Protein 3A8R (pdb70)

Foldseek 3Di:
DVVVVVLVVLLLVLLLQQQDADDPVQLLVQCVVQDDPQKHALLCLSVSSVGHFDSVSSSLLVVLLCLVVVNDDRIGGPVVSVVSSVLSNPPPPVSSVVSSQSSLVSPPPSDHDPVSSVVSSCCSVPGPCPVVVVVVVCVVVVVLCCVLVVVPPPDHDVVSVVVVVD/DVVVVVLLVLLLVLLLVQLNADDPVQLLVLCVVQDDPQKHFLQCQSVSSVGNDDSVLSSLLVCLLCVVVVHDDRIHGSVRSVVSNVLSNPPDDVSSSVSSQSSLVSVPPSDHDPVSSVVSSCRSVVVVVVVVVVVVVVVVVCVLCCVLPVVPPVDHDPVSVCVVPVD

CATH classification: 1.10.238.10

Structure (mmCIF, N/CA/C/O backbone):
data_3A8R
#
_entry.id   3A8R
#
_cell.length_a   60.418
_cell.length_b   72.162
_cell.length_c   118.902
_cell.angle_alpha   90.00
_cell.angle_beta   90.00
_cell.angle_gamma   90.00
#
_symmetry.space_group_name_H-M   'P 21 21 21'
#
loop_
_entity.id
_entity.type
_entity.pdbx_description
1 polymer 'Putative uncharacterized protein'
2 non-polymer 'CALCIUM ION'
3 water water
#
loop_
_atom_site.group_PDB
_atom_site.id
_atom_site.type_symbol
_atom_site.label_atom_id
_atom_site.label_alt_id
_atom_site.label_comp_id
_atom_site.label_asym_id
_atom_site.label_entity_id
_atom_site.label_seq_id
_atom_site.pdbx_PDB_ins_code
_atom_site.Cartn_x
_atom_site.Cartn_y
_atom_site.Cartn_z
_atom_site.occupancy
_atom_site.B_iso_or_equiv
_atom_site.auth_seq_id
_atom_site.auth_comp_id
_atom_site.auth_asym_id
_atom_site.auth_atom_id
_atom_site.pdbx_PDB_model_num
ATOM 1 N N . THR A 1 4 ? -42.095 -3.668 11.916 1.00 71.66 138 THR A N 1
ATOM 2 C CA . THR A 1 4 ? -41.606 -5.046 11.548 1.00 77.55 138 THR A CA 1
ATOM 3 C C . THR A 1 4 ? -40.721 -4.993 10.305 1.00 76.05 138 THR A C 1
ATOM 4 O O . THR A 1 4 ? -39.515 -5.204 10.403 1.00 76.12 138 THR A O 1
ATOM 8 N N . LYS A 1 5 ? -41.320 -4.706 9.149 1.00 78.64 139 LYS A N 1
ATOM 9 C CA . LYS A 1 5 ? -40.579 -4.634 7.869 1.00 82.89 139 LYS A CA 1
ATOM 10 C C . LYS A 1 5 ? -39.194 -3.983 8.036 1.00 77.23 139 LYS A C 1
ATOM 11 O O . LYS A 1 5 ? -38.176 -4.682 8.100 1.00 73.66 139 LYS A O 1
ATOM 17 N N . SER A 1 6 ? -39.166 -2.653 8.100 1.00 76.53 140 SER A N 1
ATOM 18 C CA . SER A 1 6 ? -37.902 -1.940 8.159 1.00 77.08 140 SER A CA 1
ATOM 19 C C . SER A 1 6 ? -37.218 -2.274 9.482 1.00 74.04 140 SER A C 1
ATOM 20 O O . SER A 1 6 ? -35.996 -2.303 9.552 1.00 70.58 140 SER A O 1
ATOM 23 N N . SER A 1 7 ? -38.022 -2.572 10.505 1.00 74.80 141 SER A N 1
ATOM 24 C CA . SER A 1 7 ? -37.517 -2.932 11.842 1.00 71.18 141 SER A CA 1
ATOM 25 C C . SER A 1 7 ? -36.815 -4.299 11.892 1.00 69.25 141 SER A C 1
ATOM 26 O O . SER A 1 7 ? -35.761 -4.453 12.522 1.00 68.12 141 SER A O 1
ATOM 29 N N . ALA A 1 8 ? -37.400 -5.284 11.226 1.00 66.73 142 ALA A N 1
ATOM 30 C CA . ALA A 1 8 ? -36.837 -6.632 11.165 1.00 66.72 142 ALA A CA 1
ATOM 31 C C . ALA A 1 8 ? -35.701 -6.746 10.140 1.00 62.33 142 ALA A C 1
ATOM 32 O O . ALA A 1 8 ? -34.901 -7.668 10.224 1.00 59.56 142 ALA A O 1
ATOM 34 N N . ALA A 1 9 ? -35.659 -5.843 9.159 1.00 59.68 143 ALA A N 1
ATOM 35 C CA . ALA A 1 9 ? -34.581 -5.839 8.170 1.00 60.50 143 ALA A CA 1
ATOM 36 C C . ALA A 1 9 ? -33.314 -5.310 8.835 1.00 59.48 143 ALA A C 1
ATOM 37 O O . ALA A 1 9 ? -32.226 -5.850 8.653 1.00 55.41 143 ALA A O 1
ATOM 39 N N . VAL A 1 10 ? -33.490 -4.240 9.603 1.00 60.37 144 VAL A N 1
ATOM 40 C CA . VAL A 1 10 ? -32.427 -3.640 10.411 1.00 60.82 144 VAL A CA 1
ATOM 41 C C . VAL A 1 10 ? -31.757 -4.691 11.328 1.00 57.64 144 VAL A C 1
ATOM 42 O O . VAL A 1 10 ? -30.538 -4.830 11.338 1.00 58.96 144 VAL A O 1
ATOM 46 N N . ALA A 1 11 ? -32.578 -5.448 12.050 1.00 57.63 145 ALA A N 1
ATOM 47 C CA . ALA A 1 11 ? -32.119 -6.512 12.932 1.00 57.31 145 ALA A CA 1
ATOM 48 C C . ALA A 1 11 ? -31.573 -7.718 12.168 1.00 55.23 145 ALA A C 1
ATOM 49 O O . ALA A 1 11 ? -30.669 -8.403 12.636 1.00 55.26 145 ALA A O 1
ATOM 51 N N . LEU A 1 12 ? -32.127 -7.981 10.997 1.00 54.65 146 LEU A N 1
ATOM 52 C CA . LEU A 1 12 ? -31.659 -9.096 10.175 1.00 56.40 146 LEU A CA 1
ATOM 53 C C . LEU A 1 12 ? -30.248 -8.862 9.728 1.00 55.12 146 LEU A C 1
ATOM 54 O O . LEU A 1 12 ? -29.439 -9.778 9.688 1.00 54.61 146 LEU A O 1
ATOM 59 N N . LYS A 1 13 ? -29.988 -7.613 9.378 1.00 53.53 147 LYS A N 1
ATOM 60 C CA . LYS A 1 13 ? -28.777 -7.206 8.703 1.00 54.80 147 LYS A CA 1
ATOM 61 C C . LYS A 1 13 ? -27.597 -7.150 9.681 1.00 55.05 147 LYS A C 1
ATOM 62 O O . LYS A 1 13 ? -26.450 -7.396 9.308 1.00 54.70 147 LYS A O 1
ATOM 68 N N . GLY A 1 14 ? -27.890 -6.799 10.926 1.00 57.55 148 GLY A N 1
ATOM 69 C CA . GLY A 1 14 ? -26.920 -6.901 12.011 1.00 54.09 148 GLY A CA 1
ATOM 70 C C . GLY A 1 14 ? -26.572 -8.364 12.268 1.00 53.20 148 GLY A C 1
ATOM 71 O O . GLY A 1 14 ? -25.419 -8.680 12.545 1.00 51.75 148 GLY A O 1
ATOM 72 N N . LEU A 1 15 ? -27.554 -9.254 12.174 1.00 49.28 149 LEU A N 1
ATOM 73 C CA . LEU A 1 15 ? -27.295 -10.686 12.372 1.00 51.57 149 LEU A CA 1
ATOM 74 C C . LEU A 1 15 ? -26.484 -11.299 11.249 1.00 53.49 149 LEU A C 1
ATOM 75 O O . LEU A 1 15 ? -25.665 -12.182 11.504 1.00 54.81 149 LEU A O 1
ATOM 80 N N . GLN A 1 16 ? -26.708 -10.853 10.013 1.00 53.26 150 GLN A N 1
ATOM 81 C CA . GLN A 1 16 ? -25.907 -11.349 8.868 1.00 55.72 150 GLN A CA 1
ATOM 82 C C . GLN A 1 16 ? -24.472 -10.775 8.868 1.00 53.15 150 GLN A C 1
ATOM 83 O O . GLN A 1 16 ? -23.531 -11.405 8.412 1.00 53.18 150 GLN A O 1
ATOM 89 N N . PHE A 1 17 ? -24.333 -9.555 9.357 1.00 51.91 151 PHE A N 1
ATOM 90 C CA . PHE A 1 17 ? -23.055 -8.897 9.406 1.00 50.96 151 PHE A CA 1
ATOM 91 C C . PHE A 1 17 ? -22.121 -9.654 10.346 1.00 52.95 151 PHE A C 1
ATOM 92 O O . PHE A 1 17 ? -20.951 -9.915 10.023 1.00 51.61 151 PHE A O 1
ATOM 100 N N . VAL A 1 18 ? -22.647 -10.005 11.515 1.00 51.81 152 VAL A N 1
ATOM 101 C CA . VAL A 1 18 ? -21.886 -10.776 12.503 1.00 53.13 152 VAL A CA 1
ATOM 102 C C . VAL A 1 18 ? -21.605 -12.210 12.035 1.00 52.08 152 VAL A C 1
ATOM 103 O O . VAL A 1 18 ? -20.480 -12.697 12.149 1.00 53.40 152 VAL A O 1
ATOM 107 N N . THR A 1 19 ? -22.624 -12.866 11.501 1.00 50.53 153 THR A N 1
ATOM 108 C CA . THR A 1 19 ? -22.449 -14.156 10.871 1.00 50.27 153 THR A CA 1
ATOM 109 C C . THR A 1 19 ? -21.350 -14.154 9.811 1.00 52.33 153 THR A C 1
ATOM 110 O O . THR A 1 19 ? -20.570 -15.109 9.715 1.00 53.88 153 THR A O 1
ATOM 114 N N . ALA A 1 20 ? -21.291 -13.099 9.007 1.00 51.13 154 ALA A N 1
ATOM 115 C CA . ALA A 1 20 ? -20.374 -13.080 7.858 1.00 55.03 154 ALA A CA 1
ATOM 116 C C . ALA A 1 20 ? -18.937 -12.801 8.338 1.00 57.46 154 ALA A C 1
ATOM 117 O O . ALA A 1 20 ? -17.961 -13.415 7.904 1.00 56.65 154 ALA A O 1
ATOM 119 N N . LYS A 1 21 ? -18.823 -11.867 9.264 1.00 55.50 155 LYS A N 1
ATOM 120 C CA . LYS A 1 21 ? -17.538 -11.495 9.786 1.00 54.29 155 LYS A CA 1
ATOM 121 C C . LYS A 1 21 ? -16.858 -12.678 10.463 1.00 56.41 155 LYS A C 1
ATOM 122 O O . LYS A 1 21 ? -15.633 -12.782 10.466 1.00 58.32 155 LYS A O 1
ATOM 128 N N . VAL A 1 22 ? -17.640 -13.582 11.024 1.00 57.59 156 VAL A N 1
ATOM 129 C CA . VAL A 1 22 ? -17.059 -14.704 11.737 1.00 57.87 156 VAL A CA 1
ATOM 130 C C . VAL A 1 22 ? -16.509 -15.727 10.755 1.00 56.33 156 VAL A C 1
ATOM 131 O O . VAL A 1 22 ? -15.428 -16.284 10.988 1.00 57.64 156 VAL A O 1
ATOM 135 N N . GLY A 1 23 ? -17.243 -15.946 9.658 1.00 57.38 157 GLY A N 1
ATOM 136 C CA . GLY A 1 23 ? -16.899 -16.970 8.651 1.00 56.20 157 GLY A CA 1
ATOM 137 C C . GLY A 1 23 ? -17.198 -18.374 9.138 1.00 53.46 157 GLY A C 1
ATOM 138 O O . GLY A 1 23 ? -17.827 -18.523 10.158 1.00 55.68 157 GLY A O 1
ATOM 139 N N . ASN A 1 24 ? -16.730 -19.392 8.411 1.00 57.21 158 ASN A N 1
ATOM 140 C CA . ASN A 1 24 ? -16.918 -20.817 8.772 1.00 58.38 158 ASN A CA 1
ATOM 141 C C . ASN A 1 24 ? -15.737 -21.685 8.318 1.00 55.90 158 ASN A C 1
ATOM 142 O O . ASN A 1 24 ? -15.898 -22.708 7.673 1.00 56.95 158 ASN A O 1
ATOM 147 N N . ASP A 1 25 ? -14.527 -21.303 8.662 1.00 57.00 159 ASP A N 1
ATOM 148 C CA . ASP A 1 25 ? -13.410 -22.183 8.362 1.00 55.84 159 ASP A CA 1
ATOM 149 C C . ASP A 1 25 ? -13.651 -23.533 9.045 1.00 56.15 159 ASP A C 1
ATOM 150 O O . ASP A 1 25 ? -14.330 -23.602 10.086 1.00 54.60 159 ASP A O 1
ATOM 155 N N . GLY A 1 26 ? -13.137 -24.600 8.425 1.00 55.84 160 GLY A N 1
ATOM 156 C CA . GLY A 1 26 ? -13.212 -25.954 8.981 1.00 51.27 160 GLY A CA 1
ATOM 157 C C . GLY A 1 26 ? -12.226 -26.114 10.115 1.00 54.09 160 GLY A C 1
ATOM 158 O O . GLY A 1 26 ? -11.355 -25.266 10.309 1.00 56.04 160 GLY A O 1
ATOM 159 N N . TRP A 1 27 ? -12.351 -27.206 10.859 1.00 55.88 161 TRP A N 1
ATOM 160 C CA . TRP A 1 27 ? -11.526 -27.433 12.045 1.00 53.14 161 TRP A CA 1
ATOM 161 C C . TRP A 1 27 ? -10.101 -27.642 11.667 1.00 55.47 161 TRP A C 1
ATOM 162 O O . TRP A 1 27 ? -9.222 -27.187 12.380 1.00 58.11 161 TRP A O 1
ATOM 173 N N . ALA A 1 28 ? -9.854 -28.309 10.543 1.00 57.81 162 ALA A N 1
ATOM 174 C CA . ALA A 1 28 ? -8.469 -28.538 10.091 1.00 58.74 162 ALA A CA 1
ATOM 175 C C . ALA A 1 28 ? -7.709 -27.213 10.095 1.00 56.67 162 ALA A C 1
ATOM 176 O O . ALA A 1 28 ? -6.678 -27.072 10.746 1.00 56.07 162 ALA A O 1
ATOM 178 N N . ALA A 1 29 ? -8.261 -26.227 9.400 1.00 58.39 163 ALA A N 1
ATOM 179 C CA . ALA A 1 29 ? -7.621 -24.916 9.292 1.00 56.56 163 ALA A CA 1
ATOM 180 C C . ALA A 1 29 ? -7.411 -24.239 10.661 1.00 56.55 163 ALA A C 1
ATOM 181 O O . ALA A 1 29 ? -6.293 -23.842 10.996 1.00 55.85 163 ALA A O 1
ATOM 183 N N . VAL A 1 30 ? -8.465 -24.114 11.462 1.00 54.22 164 VAL A N 1
ATOM 184 C CA . VAL A 1 30 ? -8.332 -23.365 12.720 1.00 55.26 164 VAL A CA 1
ATOM 185 C C . VAL A 1 30 ? -7.379 -24.050 13.711 1.00 56.20 164 VAL A C 1
ATOM 186 O O . VAL A 1 30 ? -6.656 -23.355 14.437 1.00 51.78 164 VAL A O 1
ATOM 190 N N . GLU A 1 31 ? -7.374 -25.391 13.741 1.00 55.86 165 GLU A N 1
ATOM 191 C CA . GLU A 1 31 ? -6.445 -26.123 14.617 1.00 54.74 165 GLU A CA 1
ATOM 192 C C . GLU A 1 31 ? -5.009 -25.888 14.132 1.00 54.12 165 GLU A C 1
ATOM 193 O O . GLU A 1 31 ? -4.131 -25.570 14.919 1.00 54.26 165 GLU A O 1
ATOM 199 N N . LYS A 1 32 ? -4.794 -25.969 12.825 1.00 55.92 166 LYS A N 1
ATOM 200 C CA . LYS A 1 32 ? -3.485 -25.664 12.247 1.00 54.78 166 LYS A CA 1
ATOM 201 C C . LYS A 1 32 ? -3.019 -24.231 12.631 1.00 54.76 166 LYS A C 1
ATOM 202 O O . LYS A 1 32 ? -1.877 -24.024 13.086 1.00 53.90 166 LYS A O 1
ATOM 208 N N . ARG A 1 33 ? -3.910 -23.257 12.485 1.00 52.66 167 ARG A N 1
ATOM 209 C CA . ARG A 1 33 ? -3.575 -21.879 12.814 1.00 50.38 167 ARG A CA 1
ATOM 210 C C . ARG A 1 33 ? -3.300 -21.687 14.299 1.00 51.23 167 ARG A C 1
ATOM 211 O O . ARG A 1 33 ? -2.402 -20.923 14.684 1.00 51.54 167 ARG A O 1
ATOM 219 N N . PHE A 1 34 ? -4.056 -22.399 15.122 1.00 49.61 168 PHE A N 1
ATOM 220 C CA . PHE A 1 34 ? -3.830 -22.421 16.552 1.00 51.21 168 PHE A CA 1
ATOM 221 C C . PHE A 1 34 ? -2.380 -22.800 16.829 1.00 51.55 168 PHE A C 1
ATOM 222 O O . PHE A 1 34 ? -1.622 -22.033 17.418 1.00 50.58 168 PHE A O 1
ATOM 230 N N . ASN A 1 35 ? -2.002 -23.978 16.366 1.00 52.40 169 ASN A N 1
ATOM 231 C CA . ASN A 1 35 ? -0.653 -24.506 16.569 1.00 50.98 169 ASN A CA 1
ATOM 232 C C . ASN A 1 35 ? 0.444 -23.481 16.295 1.00 50.66 169 ASN A C 1
ATOM 233 O O . ASN A 1 35 ? 1.459 -23.445 16.992 1.00 48.06 169 ASN A O 1
ATOM 238 N N . GLN A 1 36 ? 0.206 -22.623 15.309 1.00 52.11 170 GLN A N 1
ATOM 239 C CA . GLN A 1 36 ? 1.148 -21.558 14.946 1.00 50.64 170 GLN A CA 1
ATOM 240 C C . GLN A 1 36 ? 1.037 -20.290 15.798 1.00 51.41 170 GLN A C 1
ATOM 241 O O . GLN A 1 36 ? 2.020 -19.560 15.987 1.00 50.38 170 GLN A O 1
ATOM 247 N N . LEU A 1 37 ? -0.165 -20.009 16.290 1.00 48.93 171 LEU A N 1
ATOM 248 C CA . LEU A 1 37 ? -0.417 -18.745 16.980 1.00 49.46 171 LEU A CA 1
ATOM 249 C C . LEU A 1 37 ? -0.219 -18.899 18.486 1.00 47.87 171 LEU A C 1
ATOM 250 O O . LEU A 1 37 ? 0.064 -17.935 19.196 1.00 46.55 171 LEU A O 1
ATOM 255 N N . GLN A 1 38 ? -0.382 -20.132 18.937 1.00 45.88 172 GLN A N 1
ATOM 256 C CA . GLN A 1 38 ? -0.264 -20.528 20.337 1.00 48.89 172 GLN A CA 1
ATOM 257 C C . GLN A 1 38 ? 1.098 -20.162 20.924 1.00 49.13 172 GLN A C 1
ATOM 258 O O . GLN A 1 38 ? 2.095 -20.272 20.247 1.00 48.17 172 GLN A O 1
ATOM 264 N N . VAL A 1 39 ? 1.123 -19.737 22.189 1.00 49.59 173 VAL A N 1
ATOM 265 C CA . VAL A 1 39 ? 2.361 -19.662 22.978 1.00 48.40 173 VAL A CA 1
ATOM 266 C C . VAL A 1 39 ? 2.187 -20.233 24.426 1.00 50.51 173 VAL A C 1
ATOM 267 O O . VAL A 1 39 ? 1.216 -19.922 25.132 1.00 51.33 173 VAL A O 1
ATOM 271 N N . ASP A 1 40 ? 3.121 -21.108 24.820 1.00 51.60 174 ASP A N 1
ATOM 272 C CA . ASP A 1 40 ? 3.047 -21.904 26.064 1.00 50.17 174 ASP A CA 1
ATOM 273 C C . ASP A 1 40 ? 1.733 -22.654 26.226 1.00 50.10 174 ASP A C 1
ATOM 274 O O . ASP A 1 40 ? 1.194 -22.754 27.337 1.00 49.25 174 ASP A O 1
ATOM 279 N N . GLY A 1 41 ? 1.220 -23.177 25.126 1.00 47.14 175 GLY A N 1
ATOM 280 C CA . GLY A 1 41 ? -0.001 -23.957 25.154 1.00 48.52 175 GLY A CA 1
ATOM 281 C C . GLY A 1 41 ? -1.299 -23.176 24.977 1.00 48.06 175 GLY A C 1
ATOM 282 O O . GLY A 1 41 ? -2.312 -23.774 24.695 1.00 50.61 175 GLY A O 1
ATOM 283 N N . VAL A 1 42 ? -1.269 -21.853 25.111 1.00 46.12 176 VAL A N 1
ATOM 284 C CA . VAL A 1 42 ? -2.482 -21.056 25.100 1.00 44.93 176 VAL A CA 1
ATOM 285 C C . VAL A 1 42 ? -2.525 -20.054 23.958 1.00 45.40 176 VAL A C 1
ATOM 286 O O . VAL A 1 42 ? -1.478 -19.624 23.417 1.00 45.29 176 VAL A O 1
ATOM 290 N N . LEU A 1 43 ? -3.756 -19.688 23.613 1.00 42.65 177 LEU A N 1
ATOM 291 C CA . LEU A 1 43 ? -4.020 -18.730 22.579 1.00 41.76 177 LEU A CA 1
ATOM 292 C C . LEU A 1 43 ? -4.546 -17.435 23.160 1.00 39.61 177 LEU A C 1
ATOM 293 O O . LEU A 1 43 ? -5.566 -17.416 23.808 1.00 43.80 177 LEU A O 1
ATOM 298 N N . LEU A 1 44 ? -3.842 -16.355 22.864 1.00 41.14 178 LEU A N 1
ATOM 299 C CA . LEU A 1 44 ? -4.191 -14.985 23.224 1.00 41.28 178 LEU A CA 1
ATOM 300 C C . LEU A 1 44 ? -5.528 -14.490 22.631 1.00 42.78 178 LEU A C 1
ATOM 301 O O . LEU A 1 44 ? -5.873 -14.711 21.461 1.00 41.70 178 LEU A O 1
ATOM 306 N N . ARG A 1 45 ? -6.261 -13.788 23.461 1.00 40.53 179 ARG A N 1
ATOM 307 C CA . ARG A 1 45 ? -7.398 -13.037 23.010 1.00 43.21 179 ARG A CA 1
ATOM 308 C C . ARG A 1 45 ? -7.092 -12.247 21.703 1.00 43.20 179 ARG A C 1
ATOM 309 O O . ARG A 1 45 ? -7.833 -12.324 20.750 1.00 43.51 179 ARG A O 1
ATOM 317 N N . SER A 1 46 ? -5.956 -11.569 21.632 1.00 42.60 180 SER A N 1
ATOM 318 C CA . SER A 1 46 ? -5.622 -10.743 20.463 1.00 41.78 180 SER A CA 1
ATOM 319 C C . SER A 1 46 ? -5.459 -11.543 19.180 1.00 43.54 180 SER A C 1
ATOM 320 O O . SER A 1 46 ? -5.443 -10.959 18.074 1.00 43.46 180 SER A O 1
ATOM 323 N N . ARG A 1 47 ? -5.354 -12.868 19.340 1.00 43.58 181 ARG A N 1
ATOM 324 C CA . ARG A 1 47 ? -5.086 -13.836 18.248 1.00 42.96 181 ARG A CA 1
ATOM 325 C C . ARG A 1 47 ? -6.245 -14.747 17.908 1.00 42.87 181 ARG A C 1
ATOM 326 O O . ARG A 1 47 ? -6.143 -15.587 17.024 1.00 44.16 181 ARG A O 1
ATOM 334 N N . PHE A 1 48 ? -7.344 -14.594 18.634 1.00 44.01 182 PHE A N 1
ATOM 335 C CA . PHE A 1 48 ? -8.563 -15.365 18.384 1.00 44.14 182 PHE A CA 1
ATOM 336 C C . PHE A 1 48 ? -9.140 -15.129 16.996 1.00 44.50 182 PHE A C 1
ATOM 337 O O . PHE A 1 48 ? -9.579 -16.062 16.339 1.00 46.78 182 PHE A O 1
ATOM 345 N N . GLY A 1 49 ? -9.153 -13.879 16.561 1.00 44.44 183 GLY A N 1
ATOM 346 C CA . GLY A 1 49 ? -9.671 -13.539 15.251 1.00 47.11 183 GLY A CA 1
ATOM 347 C C . GLY A 1 49 ? -8.925 -14.290 14.159 1.00 47.51 183 GLY A C 1
ATOM 348 O O . GLY A 1 49 ? -9.514 -15.029 13.364 1.00 48.83 183 GLY A O 1
ATOM 349 N N . LYS A 1 50 ? -7.618 -14.126 14.147 1.00 46.40 184 LYS A N 1
ATOM 350 C CA . LYS A 1 50 ? -6.782 -14.786 13.165 1.00 47.46 184 LYS A CA 1
ATOM 351 C C . LYS A 1 50 ? -6.949 -16.291 13.234 1.00 48.05 184 LYS A C 1
ATOM 352 O O . LYS A 1 50 ? -7.025 -16.968 12.217 1.00 50.40 184 LYS A O 1
ATOM 358 N N . CYS A 1 51 ? -7.047 -16.823 14.435 1.00 46.49 185 CYS A N 1
ATOM 359 C CA . CYS A 1 51 ? -7.178 -18.269 14.575 1.00 48.55 185 CYS A CA 1
ATOM 360 C C . CYS A 1 51 ? -8.501 -18.790 13.975 1.00 49.83 185 CYS A C 1
ATOM 361 O O . CYS A 1 51 ? -8.529 -19.832 13.315 1.00 50.29 185 CYS A O 1
ATOM 364 N N . ILE A 1 52 ? -9.589 -18.062 14.199 1.00 47.21 186 ILE A N 1
ATOM 365 C CA . ILE A 1 52 ? -10.900 -18.478 13.691 1.00 50.94 186 ILE A CA 1
ATOM 366 C C . ILE A 1 52 ? -11.088 -18.147 12.219 1.00 50.14 186 ILE A C 1
ATOM 367 O O . ILE A 1 52 ? -11.842 -18.798 11.533 1.00 51.04 186 ILE A O 1
ATOM 372 N N . GLY A 1 53 ? -10.387 -17.136 11.735 1.00 52.28 187 GLY A N 1
ATOM 373 C CA . GLY A 1 53 ? -10.453 -16.784 10.321 1.00 51.90 187 GLY A CA 1
ATOM 374 C C . GLY A 1 53 ? -11.513 -15.743 10.046 1.00 54.23 187 GLY A C 1
ATOM 375 O O . GLY A 1 53 ? -12.058 -15.663 8.951 1.00 53.74 187 GLY A O 1
ATOM 376 N N . MET A 1 54 ? -11.777 -14.915 11.046 1.00 53.15 188 MET A N 1
ATOM 377 C CA . MET A 1 54 ? -12.765 -13.882 10.931 1.00 53.87 188 MET A CA 1
ATOM 378 C C . MET A 1 54 ? -12.273 -12.837 9.956 1.00 57.12 188 MET A C 1
ATOM 379 O O . MET A 1 54 ? -11.114 -12.826 9.596 1.00 57.57 188 MET A O 1
ATOM 384 N N . ASP A 1 55 ? -13.180 -11.990 9.501 1.00 59.04 189 ASP A N 1
ATOM 385 C CA . ASP A 1 55 ? -12.837 -10.757 8.808 1.00 59.20 189 ASP A CA 1
ATOM 386 C C . ASP A 1 55 ? -13.160 -9.637 9.773 1.00 59.65 189 ASP A C 1
ATOM 387 O O . ASP A 1 55 ? -13.193 -9.851 10.996 1.00 62.73 189 ASP A O 1
ATOM 392 N N . GLY A 1 56 ? -13.433 -8.443 9.277 1.00 58.68 190 GLY A N 1
ATOM 393 C CA . GLY A 1 56 ? -13.883 -7.400 10.202 1.00 59.81 190 GLY A CA 1
ATOM 394 C C . GLY A 1 56 ? -12.702 -7.004 11.064 1.00 55.87 190 GLY A C 1
ATOM 395 O O . GLY A 1 56 ? -11.592 -7.441 10.833 1.00 55.33 190 GLY A O 1
ATOM 396 N N . SER A 1 57 ? -12.928 -6.175 12.061 1.00 54.91 191 SER A N 1
ATOM 397 C CA . SER A 1 57 ? -11.813 -5.508 12.669 1.00 57.77 191 SER A CA 1
ATOM 398 C C . SER A 1 57 ? -11.206 -6.332 13.790 1.00 55.34 191 SER A C 1
ATOM 399 O O . SER A 1 57 ? -11.796 -7.275 14.296 1.00 56.99 191 SER A O 1
ATOM 402 N N . ASP A 1 58 ? -10.011 -5.970 14.186 1.00 54.88 192 ASP A N 1
ATOM 403 C CA . ASP A 1 58 ? -9.421 -6.605 15.327 1.00 55.61 192 ASP A CA 1
ATOM 404 C C . ASP A 1 58 ? -10.343 -6.424 16.521 1.00 54.98 192 ASP A C 1
ATOM 405 O O . ASP A 1 58 ? -10.448 -7.308 17.370 1.00 53.39 192 ASP A O 1
ATOM 410 N N . GLU A 1 59 ? -10.998 -5.268 16.590 1.00 54.99 193 GLU A N 1
ATOM 411 C CA . GLU A 1 59 ? -11.958 -5.008 17.650 1.00 56.26 193 GLU A CA 1
ATOM 412 C C . GLU A 1 59 ? -13.164 -5.939 17.585 1.00 53.99 193 GLU A C 1
ATOM 413 O O . GLU A 1 59 ? -13.658 -6.378 18.610 1.00 54.04 193 GLU A O 1
ATOM 419 N N . PHE A 1 60 ? -13.654 -6.219 16.392 1.00 52.22 194 PHE A N 1
ATOM 420 C CA . PHE A 1 60 ? -14.748 -7.164 16.255 1.00 52.54 194 PHE A CA 1
ATOM 421 C C . PHE A 1 60 ? -14.333 -8.524 16.814 1.00 49.95 194 PHE A C 1
ATOM 422 O O . PHE A 1 60 ? -15.115 -9.176 17.469 1.00 49.48 194 PHE A O 1
ATOM 430 N N . ALA A 1 61 ? -13.102 -8.928 16.538 1.00 49.75 195 ALA A N 1
ATOM 431 C CA . ALA A 1 61 ? -12.595 -10.247 16.926 1.00 51.27 195 ALA A CA 1
ATOM 432 C C . ALA A 1 61 ? -12.539 -10.415 18.447 1.00 49.64 195 ALA A C 1
ATOM 433 O O . ALA A 1 61 ? -12.983 -11.434 19.005 1.00 46.57 195 ALA A O 1
ATOM 435 N N . VAL A 1 62 ? -11.996 -9.410 19.114 1.00 47.40 196 VAL A N 1
ATOM 436 C CA . VAL A 1 62 ? -11.897 -9.462 20.555 1.00 49.19 196 VAL A CA 1
ATOM 437 C C . VAL A 1 62 ? -13.295 -9.352 21.246 1.00 48.67 196 VAL A C 1
ATOM 438 O O . VAL A 1 62 ? -13.548 -9.985 22.297 1.00 46.69 196 VAL A O 1
ATOM 442 N N . GLN A 1 63 ? -14.197 -8.547 20.691 1.00 47.66 197 GLN A N 1
ATOM 443 C CA . GLN A 1 63 ? -15.570 -8.472 21.258 1.00 47.39 197 GLN A CA 1
ATOM 444 C C . GLN A 1 63 ? -16.204 -9.856 21.147 1.00 46.80 197 GLN A C 1
ATOM 445 O O . GLN A 1 63 ? -16.763 -10.364 22.120 1.00 47.82 197 GLN A O 1
ATOM 451 N N . MET A 1 64 ? -16.085 -10.479 19.981 1.00 44.44 198 MET A N 1
ATOM 452 C CA . MET A 1 64 ? -16.607 -11.821 19.797 1.00 46.51 198 MET A CA 1
ATOM 453 C C . MET A 1 64 ? -16.006 -12.761 20.828 1.00 45.96 198 MET A C 1
ATOM 454 O O . MET A 1 64 ? -16.731 -13.428 21.558 1.00 45.50 198 MET A O 1
ATOM 459 N N . PHE A 1 65 ? -14.684 -12.791 20.907 1.00 45.48 199 PHE A N 1
ATOM 460 C CA . PHE A 1 65 ? -13.990 -13.544 21.945 1.00 44.52 199 PHE A CA 1
ATOM 461 C C . PHE A 1 65 ? -14.622 -13.356 23.312 1.00 44.64 199 PHE A C 1
ATOM 462 O O . PHE A 1 65 ? -14.928 -14.318 24.009 1.00 44.79 199 PHE A O 1
ATOM 470 N N . ASP A 1 66 ? -14.758 -12.105 23.716 1.00 44.73 200 ASP A N 1
ATOM 471 C CA . ASP A 1 66 ? -15.161 -11.779 25.073 1.00 44.35 200 ASP A CA 1
ATOM 472 C C . ASP A 1 66 ? -16.550 -12.319 25.313 1.00 46.50 200 ASP A C 1
ATOM 473 O O . ASP A 1 66 ? -16.880 -12.712 26.427 1.00 45.78 200 ASP A O 1
ATOM 478 N N . SER A 1 67 ? -17.383 -12.289 24.276 1.00 46.42 201 SER A N 1
ATOM 479 C CA . SER A 1 67 ? -18.790 -12.661 24.435 1.00 47.48 201 SER A CA 1
ATOM 480 C C . SER A 1 67 ? -18.917 -14.157 24.660 1.00 46.60 201 SER A C 1
ATOM 481 O O . SER A 1 67 ? -19.743 -14.592 25.466 1.00 44.60 201 SER A O 1
ATOM 484 N N . LEU A 1 68 ? -18.094 -14.927 23.950 1.00 45.85 202 LEU A N 1
ATOM 485 C CA . LEU A 1 68 ? -18.022 -16.372 24.175 1.00 44.45 202 LEU A CA 1
ATOM 486 C C . LEU A 1 68 ? -17.421 -16.666 25.550 1.00 44.41 202 LEU A C 1
ATOM 487 O O . LEU A 1 68 ? -17.891 -17.542 26.232 1.00 45.53 202 LEU A O 1
ATOM 492 N N . ALA A 1 69 ? -16.413 -15.907 25.989 1.00 45.34 203 ALA A N 1
ATOM 493 C CA . ALA A 1 69 ? -15.865 -16.097 27.347 1.00 45.06 203 ALA A CA 1
ATOM 494 C C . ALA A 1 69 ? -16.903 -15.804 28.457 1.00 44.36 203 ALA A C 1
ATOM 495 O O . ALA A 1 69 ? -17.036 -16.562 29.401 1.00 44.98 203 ALA A O 1
ATOM 497 N N . ARG A 1 70 ? -17.588 -14.683 28.344 1.00 44.29 204 ARG A N 1
ATOM 498 C CA . ARG A 1 70 ? -18.620 -14.246 29.292 1.00 45.28 204 ARG A CA 1
ATOM 499 C C . ARG A 1 70 ? -19.630 -15.383 29.519 1.00 46.90 204 ARG A C 1
ATOM 500 O O . ARG A 1 70 ? -19.981 -15.713 30.641 1.00 48.21 204 ARG A O 1
ATOM 508 N N . LYS A 1 71 ? -20.059 -15.995 28.431 1.00 45.64 205 LYS A N 1
ATOM 509 C CA . LYS A 1 71 ? -20.994 -17.089 28.462 1.00 44.83 205 LYS A CA 1
ATOM 510 C C . LYS A 1 71 ? -20.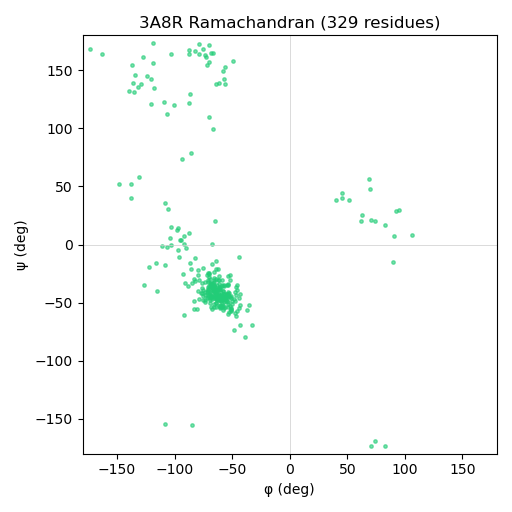483 -18.238 29.315 1.00 47.28 205 LYS A C 1
ATOM 511 O O . LYS A 1 71 ? -21.269 -18.922 29.956 1.00 43.73 205 LYS A O 1
ATOM 517 N N . ARG A 1 72 ? -19.167 -18.455 29.305 1.00 45.75 206 ARG A N 1
ATOM 518 C CA . ARG A 1 72 ? -18.579 -19.595 29.978 1.00 43.33 206 ARG A CA 1
ATOM 519 C C . ARG A 1 72 ? -17.898 -19.213 31.273 1.00 43.41 206 ARG A C 1
ATOM 520 O O . ARG A 1 72 ? -17.259 -20.054 31.891 1.00 45.03 206 ARG A O 1
ATOM 528 N N . GLY A 1 73 ? -18.016 -17.951 31.684 1.00 44.68 207 GLY A N 1
ATOM 529 C CA . GLY A 1 73 ? -17.299 -17.469 32.870 1.00 44.25 207 GLY A CA 1
ATOM 530 C C . GLY A 1 73 ? -15.774 -17.518 32.758 1.00 46.14 207 GLY A C 1
ATOM 531 O O . GLY A 1 73 ? -15.077 -17.606 33.772 1.00 49.86 207 GLY A O 1
ATOM 532 N N . ILE A 1 74 ? -15.243 -17.475 31.541 1.00 45.62 208 ILE A N 1
ATOM 533 C CA . ILE A 1 74 ? -13.782 -17.503 31.355 1.00 47.18 208 ILE A CA 1
ATOM 534 C C . ILE A 1 74 ? -13.299 -16.078 31.427 1.00 45.59 208 ILE A C 1
ATOM 535 O O . ILE A 1 74 ? -13.739 -15.234 30.671 1.00 44.75 208 ILE A O 1
ATOM 540 N N . VAL A 1 75 ? -12.402 -15.813 32.353 1.00 48.29 209 VAL A N 1
ATOM 541 C CA . VAL A 1 75 ? -12.011 -14.442 32.644 1.00 47.13 209 VAL A CA 1
ATOM 542 C C . VAL A 1 75 ? -10.512 -14.147 32.337 1.00 51.14 209 VAL A C 1
ATOM 543 O O . VAL A 1 75 ? -10.051 -12.994 32.294 1.00 47.60 209 VAL A O 1
ATOM 547 N N . LYS A 1 76 ? -9.735 -15.202 32.173 1.00 49.33 210 LYS A N 1
ATOM 548 C CA . LYS A 1 76 ? -8.384 -15.041 31.765 1.00 47.80 210 LYS A CA 1
ATOM 549 C C . LYS A 1 76 ? -8.496 -14.636 30.272 1.00 50.74 210 LYS A C 1
ATOM 550 O O . LYS A 1 76 ? -9.549 -14.771 29.647 1.00 54.31 210 LYS A O 1
ATOM 556 N N . GLN A 1 77 ? -7.466 -14.063 29.705 1.00 50.83 211 GLN A N 1
ATOM 557 C CA . GLN A 1 77 ? -7.613 -13.640 28.338 1.00 51.20 211 GLN A CA 1
ATOM 558 C C . GLN A 1 77 ? -6.850 -14.593 27.467 1.00 46.72 211 GLN A C 1
ATOM 559 O O . GLN A 1 77 ? -6.438 -14.235 26.405 1.00 47.24 211 GLN A O 1
ATOM 565 N N . VAL A 1 78 ? -6.756 -15.837 27.903 1.00 46.06 212 VAL A N 1
ATOM 566 C CA . VAL A 1 78 ? -6.022 -16.835 27.198 1.00 45.13 212 VAL A CA 1
ATOM 567 C C . VAL A 1 78 ? -6.848 -18.146 27.116 1.00 48.62 212 VAL A C 1
ATOM 568 O O . VAL A 1 78 ? -7.646 -18.422 28.014 1.00 46.57 212 VAL A O 1
ATOM 572 N N . LEU A 1 79 ? -6.732 -18.897 26.012 1.00 45.88 213 LEU A N 1
ATOM 573 C CA . LEU A 1 79 ? -7.414 -20.193 25.906 1.00 47.11 213 LEU A CA 1
ATOM 574 C C . LEU A 1 79 ? -6.488 -21.381 25.686 1.00 47.86 213 LEU A C 1
ATOM 575 O O . LEU A 1 79 ? -5.506 -21.285 24.936 1.00 48.46 213 LEU A O 1
ATOM 580 N N . THR A 1 80 ? -6.822 -22.515 26.301 1.00 48.07 214 THR A N 1
ATOM 581 C CA . THR A 1 80 ? -6.147 -23.781 25.986 1.00 46.83 214 THR A CA 1
ATOM 582 C C . THR A 1 80 ? -6.788 -24.222 24.720 1.00 46.57 214 THR A C 1
ATOM 583 O O . THR A 1 80 ? -7.774 -23.636 24.294 1.00 49.54 214 THR A O 1
ATOM 587 N N . LYS A 1 81 ? -6.249 -25.270 24.133 1.00 47.61 215 LYS A N 1
ATOM 588 C CA . LYS A 1 81 ? -6.728 -25.789 22.873 1.00 49.42 215 LYS A CA 1
ATOM 589 C C . LYS A 1 81 ? -8.160 -26.281 23.039 1.00 49.67 215 LYS A C 1
ATOM 590 O O . LYS A 1 81 ? -9.024 -25.984 22.218 1.00 50.56 215 LYS A O 1
ATOM 596 N N . ASP A 1 82 ? -8.408 -26.994 24.128 1.00 49.53 216 ASP A N 1
ATOM 597 C CA . ASP A 1 82 ? -9.745 -27.511 24.443 1.00 52.07 216 ASP A CA 1
ATOM 598 C C . ASP A 1 82 ? -10.768 -26.368 24.365 1.00 50.46 216 ASP A C 1
ATOM 599 O O . ASP A 1 82 ? -11.732 -26.400 23.617 1.00 50.84 216 ASP A O 1
ATOM 604 N N . GLU A 1 83 ? -10.484 -25.324 25.122 1.00 50.05 217 GLU A N 1
ATOM 605 C CA . GLU A 1 83 ? -11.368 -24.203 25.268 1.00 48.34 217 GLU A CA 1
ATOM 606 C C . GLU A 1 83 ? -11.586 -23.541 23.902 1.00 47.47 217 GLU A C 1
ATOM 607 O O . GLU A 1 83 ? -12.678 -23.132 23.553 1.00 46.11 217 GLU A O 1
ATOM 613 N N . LEU A 1 84 ? -10.536 -23.498 23.102 1.00 49.46 218 LEU A N 1
ATOM 614 C CA . LEU A 1 84 ? -10.615 -22.824 21.829 1.00 48.36 218 LEU A CA 1
ATOM 615 C C . LEU A 1 84 ? -11.544 -23.619 20.923 1.00 47.45 218 LEU A C 1
ATOM 616 O O . LEU A 1 84 ? -12.438 -23.060 20.284 1.00 49.09 218 LEU A O 1
ATOM 621 N N . LYS A 1 85 ? -11.366 -24.926 20.925 1.00 46.68 219 LYS A N 1
ATOM 622 C CA . LYS A 1 85 ? -12.211 -25.830 20.150 1.00 51.30 219 LYS A CA 1
ATOM 623 C C . LYS A 1 85 ? -13.718 -25.697 20.500 1.00 50.29 219 LYS A C 1
ATOM 624 O O . LYS A 1 85 ? -14.588 -25.718 19.632 1.00 49.92 219 LYS A O 1
ATOM 630 N N . ASP A 1 86 ? -13.996 -25.598 21.787 1.00 47.03 220 ASP A N 1
ATOM 631 C CA . ASP A 1 86 ? -15.326 -25.287 22.271 1.00 47.52 220 ASP A CA 1
ATOM 632 C C . ASP A 1 86 ? -15.869 -23.949 21.699 1.00 49.59 220 ASP A C 1
ATOM 633 O O . ASP A 1 86 ? -17.025 -23.873 21.249 1.00 47.50 220 ASP A O 1
ATOM 638 N N . PHE A 1 87 ? -15.044 -22.896 21.718 1.00 47.59 221 PHE A N 1
ATOM 639 C CA . PHE A 1 87 ? -15.459 -21.601 21.137 1.00 47.68 221 PHE A CA 1
ATOM 640 C C . PHE A 1 87 ? -15.718 -21.816 19.638 1.00 49.25 221 PHE A C 1
ATOM 641 O O . PHE A 1 87 ? -16.717 -21.343 19.079 1.00 48.33 221 PHE A O 1
ATOM 649 N N . TYR A 1 88 ? -14.795 -22.524 18.983 1.00 50.15 222 TYR A N 1
ATOM 650 C CA . TYR A 1 88 ? -14.952 -22.847 17.560 1.00 49.48 222 TYR A CA 1
ATOM 651 C C . TYR A 1 88 ? -16.264 -23.552 17.297 1.00 51.72 222 TYR A C 1
ATOM 652 O O . TYR A 1 88 ? -16.935 -23.248 16.318 1.00 53.91 222 TYR A O 1
ATOM 661 N N . GLU A 1 89 ? -16.631 -24.500 18.151 1.00 50.16 223 GLU A N 1
ATOM 662 C CA . GLU A 1 89 ? -17.802 -25.317 17.864 1.00 54.26 223 GLU A CA 1
ATOM 663 C C . GLU A 1 89 ? -19.091 -24.493 17.890 1.00 51.79 223 GLU A C 1
ATOM 664 O O . GLU A 1 89 ? -19.950 -24.682 17.041 1.00 52.73 223 GLU A O 1
ATOM 670 N N . GLN A 1 90 ? -19.214 -23.589 18.854 1.00 50.64 224 GLN A N 1
ATOM 671 C CA . GLN A 1 90 ? -20.391 -22.703 18.934 1.00 48.79 224 GLN A CA 1
ATOM 672 C C . GLN A 1 90 ? -20.467 -21.818 17.705 1.00 48.61 224 GLN A C 1
ATOM 673 O O . GLN A 1 90 ? -21.506 -21.644 17.134 1.00 52.11 224 GLN A O 1
ATOM 679 N N . LEU A 1 91 ? -19.335 -21.262 17.313 1.00 51.87 225 LEU A N 1
ATOM 680 C CA . LEU A 1 91 ? -19.249 -20.364 16.161 1.00 49.70 225 LEU A CA 1
ATOM 681 C C . LEU A 1 91 ? -19.543 -21.055 14.846 1.00 51.14 225 LEU A C 1
ATOM 682 O O . LEU A 1 91 ? -20.017 -20.430 13.917 1.00 50.53 225 LEU A O 1
ATOM 687 N N . THR A 1 92 ? -19.194 -22.331 14.753 1.00 52.89 226 THR A N 1
ATOM 688 C CA . THR A 1 92 ? -19.255 -23.073 13.494 1.00 53.07 226 THR A CA 1
ATOM 689 C C . THR A 1 92 ? -20.665 -23.658 13.277 1.00 56.26 226 THR A C 1
ATOM 690 O O . THR A 1 92 ? -21.055 -23.963 12.157 1.00 56.35 226 THR A O 1
ATOM 694 N N . ASP A 1 93 ? -21.423 -23.802 14.359 1.00 54.95 227 ASP A N 1
ATOM 695 C CA . ASP A 1 93 ? -22.835 -24.166 14.264 1.00 57.99 227 ASP A CA 1
ATOM 696 C C . ASP A 1 93 ? -23.677 -23.042 13.596 1.00 60.33 227 ASP A C 1
ATOM 697 O O . ASP A 1 93 ? -24.071 -22.051 14.247 1.00 58.43 227 ASP A O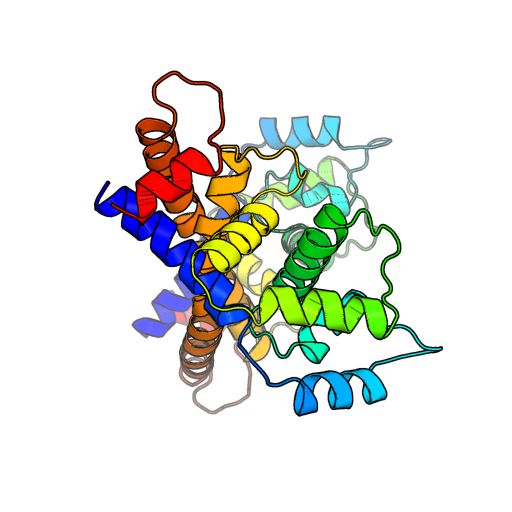 1
ATOM 702 N N . GLN A 1 94 ? -23.954 -23.207 12.299 1.00 62.61 228 GLN A N 1
ATOM 703 C CA . GLN A 1 94 ? -24.725 -22.197 11.525 1.00 62.98 228 GLN A CA 1
ATOM 704 C C . GLN A 1 94 ? -26.241 -22.410 11.609 1.00 60.97 228 GLN A C 1
ATOM 705 O O . GLN A 1 94 ? -26.987 -21.758 10.886 1.00 63.64 228 GLN A O 1
ATOM 711 N N . GLY A 1 95 ? -26.698 -23.298 12.493 1.00 59.10 229 GLY A N 1
ATOM 712 C CA . GLY A 1 95 ? -28.124 -23.382 12.817 1.00 57.31 229 GLY A CA 1
ATOM 713 C C . GLY A 1 95 ? -28.650 -22.038 13.298 1.00 60.66 229 GLY A C 1
ATOM 714 O O . GLY A 1 95 ? -27.991 -21.335 14.067 1.00 60.54 229 GLY A O 1
ATOM 715 N N . PHE A 1 96 ? -29.839 -21.663 12.857 1.00 59.66 230 PHE A N 1
ATOM 716 C CA . PHE A 1 96 ? -30.409 -20.381 13.274 1.00 61.90 230 PHE A CA 1
ATOM 717 C C . PHE A 1 96 ? -30.450 -20.163 14.811 1.00 59.94 230 PHE A C 1
ATOM 718 O O . PHE A 1 96 ? -29.872 -19.198 15.296 1.00 60.93 230 PHE A O 1
ATOM 726 N N . ASP A 1 97 ? -31.109 -21.030 15.572 1.00 58.45 231 ASP A N 1
ATOM 727 C CA . ASP A 1 97 ? -31.146 -20.877 17.030 1.00 57.22 231 ASP A CA 1
ATOM 728 C C . ASP A 1 97 ? -29.789 -20.366 17.546 1.00 58.32 231 ASP A C 1
ATOM 729 O O . ASP A 1 97 ? -29.702 -19.323 18.222 1.00 55.48 231 ASP A O 1
ATOM 734 N N . ASN A 1 98 ? -28.745 -21.130 17.217 1.00 56.87 232 ASN A N 1
ATOM 735 C CA . ASN A 1 98 ? -27.400 -20.931 17.752 1.00 57.30 232 ASN A CA 1
ATOM 736 C C . ASN A 1 98 ? -26.804 -19.601 17.288 1.00 56.52 232 ASN A C 1
ATOM 737 O O . ASN A 1 98 ? -26.210 -18.853 18.080 1.00 53.63 232 ASN A O 1
ATOM 742 N N . ARG A 1 99 ? -26.989 -19.296 16.010 1.00 55.21 233 ARG A N 1
ATOM 743 C CA . ARG A 1 99 ? -26.491 -18.047 15.474 1.00 55.54 233 ARG A CA 1
ATOM 744 C C . ARG A 1 99 ? -27.131 -16.850 16.145 1.00 56.05 233 ARG A C 1
ATOM 745 O O . ARG A 1 99 ? -26.456 -15.855 16.437 1.00 52.44 233 ARG A O 1
ATOM 753 N N . LEU A 1 100 ? -28.425 -16.957 16.415 1.00 54.64 234 LEU A N 1
ATOM 754 C CA . LEU A 1 100 ? -29.137 -15.904 17.120 1.00 53.62 234 LEU A CA 1
ATOM 755 C C . LEU A 1 100 ? -28.613 -15.711 18.532 1.00 50.98 234 LEU A C 1
ATOM 756 O O . LEU A 1 100 ? -28.519 -14.588 19.009 1.00 51.34 234 LEU A O 1
ATOM 761 N N . ARG A 1 101 ? -28.282 -16.799 19.204 1.00 50.81 235 ARG A N 1
ATOM 762 C CA . ARG A 1 101 ? -27.747 -16.702 20.549 1.00 51.80 235 ARG A CA 1
ATOM 763 C C . ARG A 1 101 ? -26.396 -15.965 20.536 1.00 51.08 235 ARG A C 1
ATOM 764 O O . ARG A 1 101 ? -26.150 -15.031 21.319 1.00 50.17 235 ARG A O 1
ATOM 772 N N . THR A 1 102 ? -25.518 -16.419 19.658 1.00 48.56 236 THR A N 1
ATOM 773 C CA . THR A 1 102 ? -24.181 -15.888 19.565 1.00 45.83 236 THR A CA 1
ATOM 774 C C . THR A 1 102 ? -24.262 -14.380 19.317 1.00 46.55 236 THR A C 1
ATOM 775 O O . THR A 1 102 ? -23.559 -13.596 19.968 1.00 44.21 236 THR A O 1
ATOM 779 N N . PHE A 1 103 ? -25.174 -13.990 18.417 1.00 46.97 237 PHE A N 1
ATOM 780 C CA . PHE A 1 103 ? -25.437 -12.588 18.077 1.00 47.26 237 PHE A CA 1
ATOM 781 C C . PHE A 1 103 ? -25.866 -11.830 19.331 1.00 45.36 237 PHE A C 1
ATOM 782 O O . PHE A 1 103 ? -25.329 -10.779 19.681 1.00 43.54 237 PHE A O 1
ATOM 790 N N . PHE A 1 104 ? -26.846 -12.383 20.008 1.00 45.59 238 PHE A N 1
ATOM 791 C CA . PHE A 1 104 ? -27.371 -11.735 21.200 1.00 47.41 238 PHE A CA 1
ATOM 792 C C . PHE A 1 104 ? -26.236 -11.495 22.208 1.00 44.55 238 PHE A C 1
ATOM 793 O O . PHE A 1 104 ? -26.053 -10.382 22.699 1.00 44.26 238 PHE A O 1
ATOM 801 N N . ASP A 1 105 ? -25.432 -12.517 22.470 1.00 44.60 239 ASP A N 1
ATOM 802 C CA . ASP A 1 105 ? -24.382 -12.379 23.476 1.00 45.67 239 ASP A CA 1
ATOM 803 C C . ASP A 1 105 ? -23.347 -11.373 23.037 1.00 44.33 239 ASP A C 1
ATOM 804 O O . ASP A 1 105 ? -22.754 -10.699 23.878 1.00 43.63 239 ASP A O 1
ATOM 809 N N . MET A 1 106 ? -23.141 -11.253 21.728 1.00 43.48 240 MET A N 1
ATOM 810 C CA . MET A 1 106 ? -22.180 -10.263 21.211 1.00 45.89 240 MET A CA 1
ATOM 811 C C . MET A 1 106 ? -22.656 -8.837 21.489 1.00 41.59 240 MET A C 1
ATOM 812 O O . MET A 1 106 ? -21.878 -7.992 21.922 1.00 40.11 240 MET A O 1
ATOM 817 N N . VAL A 1 107 ? -23.936 -8.590 21.217 1.00 41.74 241 VAL A N 1
ATOM 818 C CA . VAL A 1 107 ? -24.574 -7.286 21.466 1.00 40.15 241 VAL A CA 1
ATOM 819 C C . VAL A 1 107 ? -24.717 -7.015 22.967 1.00 42.32 241 VAL A C 1
ATOM 820 O O . VAL A 1 107 ? -24.663 -5.867 23.394 1.00 41.77 241 VAL A O 1
ATOM 824 N N . ASP A 1 108 ? -24.856 -8.087 23.749 1.00 40.42 242 ASP A N 1
ATOM 825 C CA . ASP A 1 108 ? -25.073 -7.999 25.175 1.00 41.39 242 ASP A CA 1
ATOM 826 C C . ASP A 1 108 ? -23.775 -7.886 25.976 1.00 41.98 242 ASP A C 1
ATOM 827 O O . ASP A 1 108 ? -23.327 -8.848 26.582 1.00 42.93 242 ASP A O 1
ATOM 832 N N . LYS A 1 109 ? -23.220 -6.690 26.006 1.00 43.69 243 LYS A N 1
ATOM 833 C CA . LYS A 1 109 ? -21.854 -6.471 26.494 1.00 44.41 243 LYS A CA 1
ATOM 834 C C . LYS A 1 109 ? -21.678 -6.814 27.974 1.00 44.62 243 LYS A C 1
ATOM 835 O O . LYS A 1 109 ? -20.617 -7.226 28.378 1.00 46.22 243 LYS A O 1
ATOM 841 N N . ASN A 1 110 ? -22.730 -6.668 28.766 1.00 46.46 244 ASN A N 1
ATOM 842 C CA . ASN A 1 110 ? -22.671 -7.057 30.159 1.00 44.19 244 ASN A CA 1
ATOM 843 C C . ASN A 1 110 ? -23.350 -8.364 30.494 1.00 46.46 244 ASN A C 1
ATOM 844 O O . ASN A 1 110 ? -23.570 -8.657 31.661 1.00 49.42 244 ASN A O 1
ATOM 849 N N . ALA A 1 111 ? -23.661 -9.171 29.493 1.00 45.86 245 ALA A N 1
ATOM 850 C CA . ALA A 1 111 ? -24.288 -10.480 29.728 1.00 45.22 245 ALA A CA 1
ATOM 851 C C . ALA A 1 111 ? -25.460 -10.500 30.753 1.00 47.72 245 ALA A C 1
ATOM 852 O O . ALA A 1 111 ? -25.573 -11.446 31.529 1.00 48.64 245 ALA A O 1
ATOM 854 N N . ASP A 1 112 ? -26.332 -9.486 30.748 1.00 45.02 246 ASP A N 1
ATOM 855 C CA . ASP A 1 112 ? -27.472 -9.454 31.657 1.00 40.20 246 ASP A CA 1
ATOM 856 C C . ASP A 1 112 ? -28.716 -9.972 30.963 1.00 44.13 246 ASP A C 1
ATOM 857 O O . ASP A 1 112 ? -29.816 -9.792 31.458 1.00 44.44 246 ASP A O 1
ATOM 862 N N . GLY A 1 113 ? -28.533 -10.624 29.818 1.00 43.83 247 GLY A N 1
ATOM 863 C CA . GLY A 1 113 ? -29.627 -11.144 29.026 1.00 43.27 247 GLY A CA 1
ATOM 864 C C . GLY A 1 113 ? -30.575 -10.073 28.520 1.00 43.90 247 GLY A C 1
ATOM 865 O O . GLY A 1 113 ? -31.687 -10.368 28.160 1.00 45.20 247 GLY A O 1
ATOM 866 N N . ARG A 1 114 ? -30.122 -8.824 28.484 1.00 45.41 248 ARG A N 1
ATOM 867 C CA . ARG A 1 114 ? -30.960 -7.710 28.063 1.00 44.53 248 ARG A CA 1
ATOM 868 C C . ARG A 1 114 ? -30.195 -6.790 27.136 1.00 42.82 248 ARG A C 1
ATOM 869 O O . ARG A 1 114 ? -29.057 -6.456 27.378 1.00 44.28 248 ARG A O 1
ATOM 877 N N . LEU A 1 115 ? -30.880 -6.341 26.102 1.00 41.69 249 LEU A N 1
ATOM 878 C CA . LEU A 1 115 ? -30.339 -5.424 25.146 1.00 42.75 249 LEU A CA 1
ATOM 879 C C . LEU A 1 115 ? -30.951 -4.050 25.364 1.00 41.78 249 LEU A C 1
ATOM 880 O O . LEU A 1 115 ? -32.154 -3.869 25.136 1.00 41.63 249 LEU A O 1
ATOM 885 N N . THR A 1 116 ? -30.128 -3.096 25.805 1.00 39.97 250 THR A N 1
ATOM 886 C CA . THR A 1 116 ? -30.533 -1.706 25.933 1.00 40.48 250 THR A CA 1
ATOM 887 C C . THR A 1 116 ? -30.428 -0.970 24.597 1.00 42.70 250 THR A C 1
ATOM 888 O O . THR A 1 116 ? -29.766 -1.449 23.671 1.00 42.59 250 THR A O 1
ATOM 892 N N . ALA A 1 117 ? -31.034 0.212 24.541 1.00 42.59 251 ALA A N 1
ATOM 893 C CA . ALA A 1 117 ? -30.936 1.116 23.408 1.00 46.58 251 ALA A CA 1
ATOM 894 C C . ALA A 1 117 ? -29.485 1.366 22.999 1.00 44.78 251 ALA A C 1
ATOM 895 O O . ALA A 1 117 ? -29.138 1.362 21.825 1.00 46.53 251 ALA A O 1
ATOM 897 N N . GLU A 1 118 ? -28.657 1.587 23.994 1.00 46.08 252 GLU A N 1
ATOM 898 C CA . GLU A 1 118 ? -27.234 1.827 23.804 1.00 50.10 252 GLU A CA 1
ATOM 899 C C . GLU A 1 118 ? -26.601 0.614 23.134 1.00 46.89 252 GLU A C 1
ATOM 900 O O . GLU A 1 118 ? -25.818 0.778 22.208 1.00 46.87 252 GLU A O 1
ATOM 906 N N . GLU A 1 119 ? -26.917 -0.600 23.602 1.00 44.80 253 GLU A N 1
ATOM 907 C CA . GLU A 1 119 ? -26.293 -1.808 23.018 1.00 44.86 253 GLU A CA 1
ATOM 908 C C . GLU A 1 119 ? -26.773 -2.014 21.591 1.00 41.39 253 GLU A C 1
ATOM 909 O O . GLU A 1 119 ? -26.017 -2.356 20.706 1.00 43.47 253 GLU A O 1
ATOM 915 N N . VAL A 1 120 ? -28.029 -1.712 21.360 1.00 42.97 254 VAL A N 1
ATOM 916 C CA . VAL A 1 120 ? -28.610 -1.927 20.048 1.00 43.45 254 VAL A CA 1
ATOM 917 C C . VAL A 1 120 ? -28.036 -0.950 19.018 1.00 43.79 254 VAL A C 1
ATOM 918 O O . VAL A 1 120 ? -27.646 -1.356 17.923 1.00 43.20 254 VAL A O 1
ATOM 922 N N . LYS A 1 121 ? -27.959 0.325 19.388 1.00 44.72 255 LYS A N 1
ATOM 923 C CA . LYS A 1 121 ? -27.401 1.357 18.505 1.00 46.92 255 LYS A CA 1
ATOM 924 C C . LYS A 1 121 ? -25.998 1.002 18.016 1.00 48.08 255 LYS A C 1
ATOM 925 O O . LYS A 1 121 ? -25.631 1.278 16.875 1.00 47.83 255 LYS A O 1
ATOM 931 N N . GLU A 1 122 ? -25.241 0.346 18.880 1.00 49.60 256 GLU A N 1
ATOM 932 C CA . GLU A 1 122 ? -23.841 0.036 18.633 1.00 47.08 256 GLU A CA 1
ATOM 933 C C . GLU A 1 122 ? -23.658 -0.996 17.525 1.00 49.60 256 GLU A C 1
ATOM 934 O O . GLU A 1 122 ? -22.840 -0.747 16.633 1.00 47.42 256 GLU A O 1
ATOM 940 N N . ILE A 1 123 ? -24.355 -2.154 17.547 1.00 47.45 257 ILE A N 1
ATOM 941 C CA . ILE A 1 123 ? -24.183 -3.080 16.379 1.00 48.64 257 ILE A CA 1
ATOM 942 C C . ILE A 1 123 ? -24.841 -2.554 15.117 1.00 45.78 257 ILE A C 1
ATOM 943 O O . ILE A 1 123 ? -24.387 -2.861 14.043 1.00 49.07 257 ILE A O 1
ATOM 948 N N . ILE A 1 124 ? -25.922 -1.807 15.233 1.00 44.85 258 ILE A N 1
ATOM 949 C CA . ILE A 1 124 ? -26.513 -1.231 14.042 1.00 47.19 258 ILE A CA 1
ATOM 950 C C . ILE A 1 124 ? -25.472 -0.323 13.380 1.00 48.74 258 ILE A C 1
ATOM 951 O O . ILE A 1 124 ? -25.152 -0.509 12.194 1.00 51.46 258 ILE A O 1
ATOM 956 N N . ALA A 1 125 ? -24.903 0.601 14.161 1.00 47.72 259 ALA A N 1
ATOM 957 C CA . ALA A 1 125 ? -23.823 1.511 13.694 1.00 50.79 259 ALA A CA 1
ATOM 958 C C . ALA A 1 125 ? -22.669 0.767 13.010 1.00 51.55 259 ALA A C 1
ATOM 959 O O . ALA A 1 125 ? -22.243 1.102 11.907 1.00 53.01 259 ALA A O 1
ATOM 961 N N . LEU A 1 126 ? -22.207 -0.278 13.667 1.00 51.79 260 LEU A N 1
ATOM 962 C CA . LEU A 1 126 ? -21.075 -1.060 13.208 1.00 51.04 260 LEU A CA 1
ATOM 963 C C . LEU A 1 126 ? -21.456 -1.840 11.950 1.00 52.98 260 LEU A C 1
ATOM 964 O O . LEU A 1 126 ? -20.750 -1.827 10.958 1.00 52.50 260 LEU A O 1
ATOM 969 N N . SER A 1 127 ? -22.594 -2.516 11.977 1.00 54.13 261 SER A N 1
ATOM 970 C CA . SER A 1 127 ? -23.025 -3.252 10.782 1.00 55.01 261 SER A CA 1
ATOM 971 C C . SER A 1 127 ? -23.255 -2.326 9.578 1.00 55.18 261 SER A C 1
ATOM 972 O O . SER A 1 127 ? -23.134 -2.745 8.441 1.00 55.91 261 SER A O 1
ATOM 975 N N . ALA A 1 128 ? -23.593 -1.066 9.835 1.00 57.02 262 ALA A N 1
ATOM 976 C CA . ALA A 1 128 ? -23.721 -0.075 8.769 1.00 58.47 262 ALA A CA 1
ATOM 977 C C . ALA A 1 128 ? -22.348 0.527 8.365 1.00 57.85 262 ALA A C 1
ATOM 978 O O . ALA A 1 128 ? -22.134 0.867 7.205 1.00 63.13 262 ALA A O 1
ATOM 980 N N . SER A 1 129 ? -21.434 0.627 9.321 1.00 60.57 263 SER A N 1
ATOM 981 C CA . SER A 1 129 ? -20.130 1.296 9.130 1.00 63.49 263 SER A CA 1
ATOM 982 C C . SER A 1 129 ? -19.076 0.429 8.505 1.00 68.51 263 SER A C 1
ATOM 983 O O . SER A 1 129 ? -18.468 0.816 7.519 1.00 71.53 263 SER A O 1
ATOM 986 N N . ALA A 1 130 ? -18.820 -0.716 9.128 1.00 69.62 264 ALA A N 1
ATOM 987 C CA . ALA A 1 130 ? -17.608 -1.505 8.852 1.00 73.54 264 ALA A CA 1
ATOM 988 C C . ALA A 1 130 ? -17.155 -1.396 7.390 1.00 75.28 264 ALA A C 1
ATOM 989 O O . ALA A 1 130 ? -16.141 -0.751 7.104 1.00 77.19 264 ALA A O 1
ATOM 991 N N . ASN A 1 131 ? -17.933 -1.984 6.483 1.00 74.43 265 ASN A N 1
ATOM 992 C CA . ASN A 1 131 ? -17.580 -2.094 5.037 1.00 79.52 265 ASN A CA 1
ATOM 993 C C . ASN A 1 131 ? -17.025 -0.855 4.300 1.00 78.16 265 ASN A C 1
ATOM 994 O O . ASN A 1 131 ? -16.135 -0.989 3.454 1.00 80.18 265 ASN A O 1
ATOM 999 N N . LYS A 1 132 ? -17.553 0.332 4.596 1.00 75.69 266 LYS A N 1
ATOM 1000 C CA . LYS A 1 132 ? -17.259 1.511 3.764 1.00 78.80 266 LYS A CA 1
ATOM 1001 C C . LYS A 1 132 ? -15.929 2.212 4.087 1.00 81.12 266 LYS A C 1
ATOM 1002 O O . LYS A 1 132 ? -15.483 3.042 3.285 1.00 78.56 266 LYS A O 1
ATOM 1008 N N . LEU A 1 133 ? -15.297 1.858 5.215 1.00 79.81 267 LEU A N 1
ATOM 1009 C CA . LEU A 1 133 ? -13.947 2.349 5.571 1.00 78.45 267 LEU A CA 1
ATOM 1010 C C . LEU A 1 133 ? -12.998 2.259 4.374 1.00 83.85 267 LEU A C 1
ATOM 1011 O O . LEU A 1 133 ? -12.422 3.268 3.935 1.00 81.70 267 LEU A O 1
ATOM 1016 N N . SER A 1 134 ? -12.855 1.041 3.845 1.00 84.66 268 SER A N 1
ATOM 1017 C CA . SER A 1 134 ? -11.939 0.766 2.735 1.00 81.64 268 SER A CA 1
ATOM 1018 C C . SER A 1 134 ? -12.494 1.411 1.479 1.00 81.91 268 SER A C 1
ATOM 1019 O O . SER A 1 134 ? -11.757 2.010 0.705 1.00 82.43 268 SER A O 1
ATOM 1022 N N . LYS A 1 135 ? -13.804 1.281 1.284 1.00 80.74 269 LYS A N 1
ATOM 1023 C CA . LYS A 1 135 ? -14.493 1.929 0.161 1.00 81.45 269 LYS A CA 1
ATOM 1024 C C . LYS A 1 135 ? -14.210 3.436 0.133 1.00 82.10 269 LYS A C 1
ATOM 1025 O O . LYS A 1 135 ? -14.124 4.039 -0.935 1.00 83.41 269 LYS A O 1
ATOM 1031 N N . ILE A 1 136 ? -14.083 4.037 1.314 1.00 78.17 270 ILE A N 1
ATOM 1032 C CA . ILE A 1 136 ? -13.708 5.437 1.425 1.00 77.51 270 ILE A CA 1
ATOM 1033 C C . ILE A 1 136 ? -12.192 5.612 1.226 1.00 80.47 270 ILE A C 1
ATOM 1034 O O . ILE A 1 136 ? -11.780 6.494 0.453 1.00 79.32 270 ILE A O 1
ATOM 1039 N N . LYS A 1 137 ? -11.372 4.780 1.887 1.00 79.22 271 LYS A N 1
ATOM 1040 C CA . LYS A 1 137 ? -9.890 4.833 1.715 1.00 80.50 271 LYS A CA 1
ATOM 1041 C C . LYS A 1 137 ? -9.467 4.740 0.233 1.00 82.28 271 LYS A C 1
ATOM 1042 O O . LYS A 1 137 ? -8.398 5.232 -0.172 1.00 80.20 271 LYS A O 1
ATOM 1048 N N . GLU A 1 138 ? -10.312 4.099 -0.567 1.00 81.55 272 GLU A N 1
ATOM 1049 C CA . GLU A 1 138 ? -10.051 3.937 -1.982 1.00 81.68 272 GLU A CA 1
ATOM 1050 C C . GLU A 1 138 ? -10.572 5.101 -2.817 1.00 79.63 272 GLU A C 1
ATOM 1051 O O . GLU A 1 138 ? -9.936 5.474 -3.798 1.00 79.16 272 GLU A O 1
ATOM 1057 N N . ARG A 1 139 ? -11.711 5.675 -2.443 1.00 79.84 273 ARG A N 1
ATOM 1058 C CA . ARG A 1 139 ? -12.132 6.938 -3.047 1.00 79.45 273 ARG A CA 1
ATOM 1059 C C . ARG A 1 139 ? -11.108 8.043 -2.762 1.00 79.55 273 ARG A C 1
ATOM 1060 O O . ARG A 1 139 ? -10.856 8.881 -3.631 1.00 77.87 273 ARG A O 1
ATOM 1068 N N . ALA A 1 140 ? -10.517 8.025 -1.560 1.00 78.50 274 ALA A N 1
ATOM 1069 C CA . ALA A 1 140 ? -9.522 9.025 -1.150 1.00 72.36 274 ALA A CA 1
ATOM 1070 C C . ALA A 1 140 ? -8.315 9.007 -2.088 1.00 73.82 274 ALA A C 1
ATOM 1071 O O . ALA A 1 140 ? -7.880 10.060 -2.567 1.00 69.66 274 ALA A O 1
ATOM 1073 N N . ASP A 1 141 ? -7.806 7.810 -2.374 1.00 76.22 275 ASP A N 1
ATOM 1074 C CA . ASP A 1 141 ? -6.664 7.651 -3.286 1.00 73.93 275 ASP A CA 1
ATOM 1075 C C . ASP A 1 141 ? -6.975 8.229 -4.657 1.00 72.95 275 ASP A C 1
ATOM 1076 O O . ASP A 1 141 ? -6.145 8.945 -5.219 1.00 75.85 275 ASP A O 1
ATOM 1081 N N . GLU A 1 142 ? -8.159 7.926 -5.187 1.00 73.05 276 GLU A N 1
ATOM 1082 C CA . GLU A 1 142 ? -8.629 8.511 -6.462 1.00 73.99 276 GLU A CA 1
ATOM 1083 C C . GLU A 1 142 ? -8.714 10.045 -6.425 1.00 76.41 276 GLU A C 1
ATOM 1084 O O . GLU A 1 142 ? -8.592 10.699 -7.464 1.00 73.04 276 GLU A O 1
ATOM 1090 N N . TYR A 1 143 ? -8.990 10.614 -5.248 1.00 72.84 277 TYR A N 1
ATOM 1091 C CA . TYR A 1 143 ? -9.002 12.068 -5.104 1.00 73.72 277 TYR A CA 1
ATOM 1092 C C . TYR A 1 143 ? -7.596 12.641 -4.949 1.00 71.70 277 TYR A C 1
ATOM 1093 O O . TYR A 1 143 ? -7.194 13.519 -5.706 1.00 70.07 277 TYR A O 1
ATOM 1102 N N . THR A 1 144 ? -6.872 12.141 -3.954 1.00 68.65 278 THR A N 1
ATOM 1103 C CA . THR A 1 144 ? -5.496 12.518 -3.723 1.00 68.44 278 THR A CA 1
ATOM 1104 C C . THR A 1 144 ? -4.717 12.575 -5.029 1.00 71.84 278 THR A C 1
ATOM 1105 O O . THR A 1 144 ? -4.376 13.654 -5.504 1.00 69.23 278 THR A O 1
ATOM 1109 N N . ALA A 1 145 ? -4.491 11.400 -5.619 1.00 72.70 279 ALA A N 1
ATOM 1110 C CA . ALA A 1 145 ? -3.765 11.270 -6.875 1.00 76.00 279 ALA A CA 1
ATOM 1111 C C . ALA A 1 145 ? -4.521 11.934 -8.051 1.00 74.49 279 ALA A C 1
ATOM 1112 O O . ALA A 1 145 ? -4.257 11.622 -9.210 1.00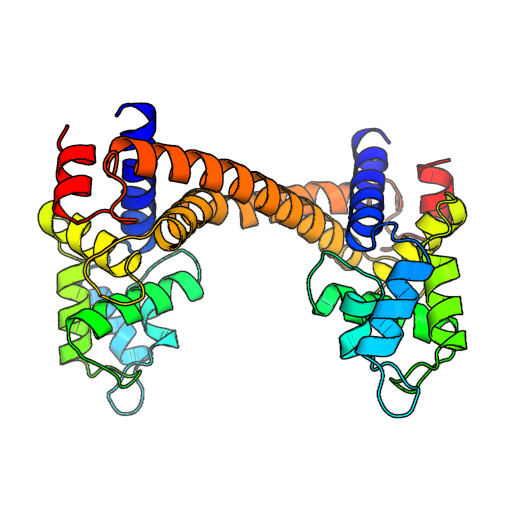 77.09 279 ALA A O 1
ATOM 1114 N N . LEU A 1 146 ? -5.441 12.849 -7.735 1.00 70.76 280 LEU A N 1
ATOM 1115 C CA . LEU A 1 146 ? -6.161 13.662 -8.720 1.00 71.31 280 LEU A CA 1
ATOM 1116 C C . LEU A 1 146 ? -6.033 15.154 -8.384 1.00 73.24 280 LEU A C 1
ATOM 1117 O O . LEU A 1 146 ? -6.024 16.011 -9.278 1.00 71.87 280 LEU A O 1
ATOM 1122 N N . ILE A 1 147 ? -6.014 15.444 -7.083 1.00 72.46 281 ILE A N 1
ATOM 1123 C CA . ILE A 1 147 ? -5.569 16.725 -6.555 1.00 69.59 281 ILE A CA 1
ATOM 1124 C C . ILE A 1 147 ? -4.126 16.935 -7.013 1.00 72.35 281 ILE A C 1
ATOM 1125 O O . ILE A 1 147 ? -3.767 18.008 -7.499 1.00 70.01 281 ILE A O 1
ATOM 1130 N N . MET A 1 148 ? -3.314 15.888 -6.862 1.00 71.31 282 MET A N 1
ATOM 1131 C CA . MET A 1 148 ? -1.884 15.926 -7.190 1.00 70.49 282 MET A CA 1
ATOM 1132 C C . MET A 1 148 ? -1.621 16.116 -8.668 1.00 70.16 282 MET A C 1
ATOM 1133 O O . MET A 1 148 ? -0.908 17.035 -9.078 1.00 68.31 282 MET A O 1
ATOM 1138 N N . GLU A 1 149 ? -2.211 15.250 -9.478 1.00 72.47 283 GLU A N 1
ATOM 1139 C CA . GLU A 1 149 ? -1.994 15.309 -10.925 1.00 74.86 283 GLU A CA 1
ATOM 1140 C C . GLU A 1 149 ? -2.604 16.568 -11.547 1.00 73.19 283 GLU A C 1
ATOM 1141 O O . GLU A 1 149 ? -2.517 16.761 -12.757 1.00 75.39 283 GLU A O 1
ATOM 1147 N N . GLU A 1 150 ? -3.213 17.419 -10.720 1.00 73.31 284 GLU A N 1
ATOM 1148 C CA . GLU A 1 150 ? -3.737 18.716 -11.163 1.00 73.27 284 GLU A CA 1
ATOM 1149 C C . GLU A 1 150 ? -3.026 19.935 -10.518 1.00 72.24 284 GLU A C 1
ATOM 1150 O O . GLU A 1 150 ? -2.784 20.941 -11.195 1.00 70.68 284 GLU A O 1
ATOM 1156 N N . LEU A 1 151 ? -2.704 19.849 -9.229 1.00 69.25 285 LEU A N 1
ATOM 1157 C CA . LEU A 1 151 ? -1.941 20.907 -8.535 1.00 68.69 285 LEU A CA 1
ATOM 1158 C C . LEU A 1 151 ? -0.418 20.714 -8.691 1.00 68.10 285 LEU A C 1
ATOM 1159 O O . LEU A 1 151 ? 0.373 21.638 -8.442 1.00 68.84 285 LEU A O 1
ATOM 1164 N N . ASP A 1 152 ? -0.021 19.518 -9.114 1.00 66.28 286 ASP A N 1
ATOM 1165 C CA . ASP A 1 152 ? 1.387 19.209 -9.364 1.00 63.13 286 ASP A CA 1
ATOM 1166 C C . ASP A 1 152 ? 1.552 18.555 -10.741 1.00 64.53 286 ASP A C 1
ATOM 1167 O O . ASP A 1 152 ? 2.069 17.432 -10.840 1.00 64.22 286 ASP A O 1
ATOM 1172 N N . PRO A 1 153 ? 1.123 19.267 -11.809 1.00 65.43 287 PRO A N 1
ATOM 1173 C CA . PRO A 1 153 ? 1.066 18.726 -13.173 1.00 66.26 287 PRO A CA 1
ATOM 1174 C C . PRO A 1 153 ? 2.340 17.985 -13.623 1.00 65.22 287 PRO A C 1
ATOM 1175 O O . PRO A 1 153 ? 2.251 16.926 -14.259 1.00 62.11 287 PRO A O 1
ATOM 1179 N N . THR A 1 154 ? 3.507 18.526 -13.272 1.00 62.92 288 THR A N 1
ATOM 1180 C CA . THR A 1 154 ? 4.778 17.939 -13.720 1.00 63.31 288 THR A CA 1
ATOM 1181 C C . THR A 1 154 ? 5.300 16.896 -12.733 1.00 60.47 288 THR A C 1
ATOM 1182 O O . THR A 1 154 ? 6.315 16.276 -12.978 1.00 62.21 288 THR A O 1
ATOM 1186 N N . ASN A 1 155 ? 4.610 16.698 -11.620 1.00 61.36 289 ASN A N 1
ATOM 1187 C CA . ASN A 1 155 ? 4.990 15.641 -10.677 1.00 59.51 289 ASN A CA 1
ATOM 1188 C C . ASN A 1 155 ? 6.314 15.969 -9.992 1.00 57.81 289 ASN A C 1
ATOM 1189 O O . ASN A 1 155 ? 7.270 15.198 -10.070 1.00 59.77 289 ASN A O 1
ATOM 1194 N N . LEU A 1 156 ? 6.352 17.139 -9.347 1.00 57.11 290 LEU A N 1
ATOM 1195 C CA . LEU A 1 156 ? 7.408 17.506 -8.397 1.00 53.40 290 LEU A CA 1
ATOM 1196 C C . LEU A 1 156 ? 7.284 16.723 -7.099 1.00 55.30 290 LEU A C 1
ATOM 1197 O O . LEU A 1 156 ? 8.287 16.569 -6.387 1.00 54.08 290 LEU A O 1
ATOM 1202 N N . GLY A 1 157 ? 6.048 16.283 -6.782 1.00 55.98 291 GLY A N 1
ATOM 1203 C CA . GLY A 1 157 ? 5.727 15.406 -5.632 1.00 54.35 291 GLY A CA 1
ATOM 1204 C C . GLY A 1 157 ? 5.017 16.039 -4.426 1.00 56.32 291 GLY A C 1
ATOM 1205 O O . GLY A 1 157 ? 4.851 15.404 -3.377 1.00 55.71 291 GLY A O 1
ATOM 1206 N N . TYR A 1 158 ? 4.594 17.286 -4.551 1.00 54.84 292 TYR A N 1
ATOM 1207 C CA . TYR A 1 158 ? 4.076 18.027 -3.389 1.00 54.49 292 TYR A CA 1
ATOM 1208 C C . TYR A 1 158 ? 3.295 19.236 -3.874 1.00 54.18 292 TYR A C 1
ATOM 1209 O O . TYR A 1 158 ? 3.404 19.626 -5.050 1.00 52.89 292 TYR A O 1
ATOM 1218 N N . ILE A 1 159 ? 2.498 19.819 -2.977 1.00 55.14 293 ILE A N 1
ATOM 1219 C CA . ILE A 1 159 ? 1.744 21.024 -3.312 1.00 51.67 293 ILE A CA 1
ATOM 1220 C C . ILE A 1 159 ? 2.075 22.135 -2.338 1.00 50.85 293 ILE A C 1
ATOM 1221 O O . ILE A 1 159 ? 2.390 21.879 -1.180 1.00 52.75 293 ILE A O 1
ATOM 1226 N N . GLU A 1 160 ? 2.091 23.365 -2.832 1.00 49.79 294 GLU A N 1
ATOM 1227 C CA . GLU A 1 160 ? 2.407 24.504 -1.983 1.00 50.66 294 GLU A CA 1
ATOM 1228 C C . GLU A 1 160 ? 1.145 25.255 -1.611 1.00 51.96 294 GLU A C 1
ATOM 1229 O O . GLU A 1 160 ? 0.099 25.066 -2.226 1.00 50.35 294 GLU A O 1
ATOM 1235 N N . MET A 1 161 ? 1.261 26.098 -0.591 1.00 51.18 295 MET A N 1
ATOM 1236 C CA . MET A 1 161 ? 0.165 26.970 -0.171 1.00 54.26 295 MET A CA 1
ATOM 1237 C C . MET A 1 161 ? -0.369 27.788 -1.374 1.00 53.85 295 MET A C 1
ATOM 1238 O O . MET A 1 161 ? -1.553 27.909 -1.600 1.00 56.68 295 MET A O 1
ATOM 1243 N N . GLU A 1 162 ? 0.508 28.327 -2.174 1.00 55.16 296 GLU A N 1
ATOM 1244 C CA . GLU A 1 162 ? 0.030 29.153 -3.292 1.00 58.49 296 GLU A CA 1
ATOM 1245 C C . GLU A 1 162 ? -0.662 28.323 -4.395 1.00 56.84 296 GLU A C 1
ATOM 1246 O O . GLU A 1 162 ? -1.533 28.818 -5.094 1.00 58.77 296 GLU A O 1
ATOM 1252 N N . ASP A 1 163 ? -0.326 27.050 -4.512 1.00 56.06 297 ASP A N 1
ATOM 1253 C CA . ASP A 1 163 ? -1.108 26.161 -5.379 1.00 57.36 297 ASP A CA 1
ATOM 1254 C C . ASP A 1 163 ? -2.549 26.104 -4.875 1.00 59.11 297 ASP A C 1
ATOM 1255 O O . ASP A 1 163 ? -3.498 26.046 -5.656 1.00 59.86 297 ASP A O 1
ATOM 1260 N N . LEU A 1 164 ? -2.693 26.112 -3.555 1.00 58.31 298 LEU A N 1
ATOM 1261 C CA . LEU A 1 164 ? -3.992 26.227 -2.926 1.00 62.40 298 LEU A CA 1
ATOM 1262 C C . LEU A 1 164 ? -4.614 27.605 -3.171 1.00 62.11 298 LEU A C 1
ATOM 1263 O O . LEU A 1 164 ? -5.736 27.692 -3.667 1.00 66.67 298 LEU A O 1
ATOM 1268 N N . GLU A 1 165 ? -3.892 28.665 -2.816 1.00 59.87 299 GLU A N 1
ATOM 1269 C CA . GLU A 1 165 ? -4.357 30.025 -3.060 1.00 62.05 299 GLU A CA 1
ATOM 1270 C C . GLU A 1 165 ? -4.965 30.152 -4.449 1.00 66.53 299 GLU A C 1
ATOM 1271 O O . GLU A 1 165 ? -6.088 30.615 -4.592 1.00 70.71 299 GLU A O 1
ATOM 1277 N N . ALA A 1 166 ? -4.229 29.718 -5.467 1.00 65.62 300 ALA A N 1
ATOM 1278 C CA . ALA A 1 166 ? -4.720 29.807 -6.847 1.00 71.20 300 ALA A CA 1
ATOM 1279 C C . ALA A 1 166 ? -5.893 28.837 -7.112 1.00 68.92 300 ALA A C 1
ATOM 1280 O O . ALA A 1 166 ? -6.791 29.156 -7.894 1.00 71.00 300 ALA A O 1
ATOM 1282 N N . LEU A 1 167 ? -5.895 27.673 -6.467 1.00 66.61 301 LEU A N 1
ATOM 1283 C CA . LEU A 1 167 ? -6.967 26.695 -6.695 1.00 68.89 301 LEU A CA 1
ATOM 1284 C C . LEU A 1 167 ? -8.317 27.324 -6.328 1.00 71.37 301 LEU A C 1
ATOM 1285 O O . LEU A 1 167 ? -9.247 27.362 -7.145 1.00 71.35 301 LEU A O 1
ATOM 1290 N N . LEU A 1 168 ? -8.422 27.849 -5.115 1.00 69.23 302 LEU A N 1
ATOM 1291 C CA . LEU A 1 168 ? -9.745 28.266 -4.614 1.00 71.83 302 LEU A CA 1
ATOM 1292 C C . LEU A 1 168 ? -10.045 29.769 -4.756 1.00 69.66 302 LEU A C 1
ATOM 1293 O O . LEU A 1 168 ? -11.027 30.265 -4.216 1.00 72.12 302 LEU A O 1
ATOM 1298 N N . LEU A 1 169 ? -9.223 30.475 -5.523 1.00 73.64 303 LEU A N 1
ATOM 1299 C CA . LEU A 1 169 ? -9.323 31.934 -5.630 1.00 76.03 303 LEU A CA 1
ATOM 1300 C C . LEU A 1 169 ? -9.037 32.347 -7.084 1.00 77.84 303 LEU A C 1
ATOM 1301 O O . LEU A 1 169 ? -8.497 33.426 -7.363 1.00 78.99 303 LEU A O 1
ATOM 1306 N N . THR B 1 4 ? -10.135 20.953 -11.953 1.00 75.94 138 THR B N 1
ATOM 1307 C CA . THR B 1 4 ? -10.842 21.945 -11.088 1.00 79.20 138 THR B CA 1
ATOM 1308 C C . THR B 1 4 ? -11.993 21.287 -10.343 1.00 77.95 138 THR B C 1
ATOM 1309 O O . THR B 1 4 ? -11.915 21.054 -9.142 1.00 78.40 138 THR B O 1
ATOM 1313 N N . LYS B 1 5 ? -13.040 20.950 -11.083 1.00 78.88 139 LYS B N 1
ATOM 1314 C CA . LYS B 1 5 ? -14.361 20.751 -10.493 1.00 84.38 139 LYS B CA 1
ATOM 1315 C C . LYS B 1 5 ? -14.329 19.845 -9.229 1.00 83.48 139 LYS B C 1
ATOM 1316 O O . LYS B 1 5 ? -14.696 20.298 -8.129 1.00 82.46 139 LYS B O 1
ATOM 1322 N N . SER B 1 6 ? -13.850 18.604 -9.387 1.00 84.18 140 SER B N 1
ATOM 1323 C CA . SER B 1 6 ? -13.860 17.597 -8.298 1.00 84.61 140 SER B CA 1
ATOM 1324 C C . SER B 1 6 ? -12.727 17.842 -7.306 1.00 80.35 140 SER B C 1
ATOM 1325 O O . SER B 1 6 ? -12.869 17.536 -6.123 1.00 81.79 140 SER B O 1
ATOM 1328 N N . SER B 1 7 ? -11.618 18.398 -7.792 1.00 77.42 141 SER B N 1
ATOM 1329 C CA . SER B 1 7 ? -10.472 18.731 -6.937 1.00 76.50 141 SER B CA 1
ATOM 1330 C C . SER B 1 7 ? -10.682 19.987 -6.057 1.00 71.48 141 SER B C 1
ATOM 1331 O O . SER B 1 7 ? -10.387 19.962 -4.870 1.00 70.89 141 SER B O 1
ATOM 1334 N N . ALA B 1 8 ? -11.158 21.084 -6.640 1.00 71.06 142 ALA B N 1
ATOM 1335 C CA . ALA B 1 8 ? -11.476 22.288 -5.868 1.00 67.61 142 ALA B CA 1
ATOM 1336 C C . ALA B 1 8 ? -12.482 21.948 -4.745 1.00 70.36 142 ALA B C 1
ATOM 1337 O O . ALA B 1 8 ? -12.285 22.317 -3.588 1.00 68.31 142 ALA B O 1
ATOM 1339 N N . ALA B 1 9 ? -13.534 21.214 -5.099 1.00 68.60 143 ALA B N 1
ATOM 1340 C CA . ALA B 1 9 ? -14.554 20.785 -4.143 1.00 68.33 143 ALA B CA 1
ATOM 1341 C C . ALA B 1 9 ? -14.022 19.816 -3.098 1.00 67.11 143 ALA B C 1
ATOM 1342 O O . ALA B 1 9 ? -14.590 19.710 -2.025 1.00 64.95 143 ALA B O 1
ATOM 1344 N N . VAL B 1 10 ? -12.937 19.109 -3.400 1.00 69.37 144 VAL B N 1
ATOM 1345 C CA . VAL B 1 10 ? -12.349 18.186 -2.423 1.00 69.74 144 VAL B CA 1
ATOM 1346 C C . VAL B 1 10 ? -11.400 18.883 -1.454 1.00 64.53 144 VAL B C 1
ATOM 1347 O O . VAL B 1 10 ? -11.313 18.493 -0.297 1.00 65.82 144 VAL B O 1
ATOM 1351 N N . ALA B 1 11 ? -10.697 19.907 -1.919 1.00 62.73 145 ALA B N 1
ATOM 1352 C CA . ALA B 1 11 ? -9.943 20.760 -1.013 1.00 61.90 145 ALA B CA 1
ATOM 1353 C C . ALA B 1 11 ? -10.917 21.373 -0.002 1.00 62.09 145 ALA B C 1
ATOM 1354 O O . ALA B 1 11 ? -10.715 21.277 1.207 1.00 59.22 145 ALA B O 1
ATOM 1356 N N . LEU B 1 12 ? -11.976 21.994 -0.531 1.00 63.13 146 LEU B N 1
ATOM 1357 C CA . LEU B 1 12 ? -13.043 22.636 0.266 1.00 64.91 146 LEU B CA 1
ATOM 1358 C C . LEU B 1 12 ? -13.615 21.720 1.343 1.00 62.17 146 LEU B C 1
ATOM 1359 O O . LEU B 1 12 ? -13.618 22.072 2.521 1.00 60.72 146 LEU B O 1
ATOM 1364 N N . LYS B 1 13 ? -14.097 20.555 0.916 1.00 61.65 147 LYS B N 1
ATOM 1365 C CA . LYS B 1 13 ? -14.552 19.501 1.821 1.00 64.47 147 LYS B CA 1
ATOM 1366 C C . LYS B 1 13 ? -13.608 19.296 2.990 1.00 61.83 147 LYS B C 1
ATOM 1367 O O . LYS B 1 13 ? -14.061 19.110 4.113 1.00 60.53 147 LYS B O 1
ATOM 1373 N N . GLY B 1 14 ? -12.304 19.306 2.709 1.00 59.11 148 GLY B N 1
ATOM 1374 C CA . GLY B 1 14 ? -11.287 19.141 3.739 1.00 56.52 148 GLY B CA 1
ATOM 1375 C C . GLY B 1 14 ? -11.170 20.362 4.642 1.00 58.31 148 GLY B C 1
ATOM 1376 O O . GLY B 1 14 ? -11.003 20.223 5.850 1.00 55.85 148 GLY B O 1
ATOM 1377 N N . LEU B 1 15 ? -11.242 21.557 4.050 1.00 59.90 149 LEU B N 1
ATOM 1378 C CA . LEU B 1 15 ? -11.222 22.821 4.802 1.00 57.53 149 LEU B CA 1
ATOM 1379 C C . LEU B 1 15 ? -12.419 22.864 5.751 1.00 59.03 149 LEU B C 1
ATOM 1380 O O . LEU B 1 15 ? -12.246 23.054 6.976 1.00 52.94 149 LEU B O 1
ATOM 1385 N N . GLN B 1 16 ? -13.616 22.676 5.168 1.00 57.41 150 GLN B N 1
ATOM 1386 C CA . GLN B 1 16 ? -14.887 22.733 5.905 1.00 56.70 150 GLN B CA 1
ATOM 1387 C C . GLN B 1 16 ? -14.761 21.763 7.070 1.00 52.50 150 GLN B C 1
ATOM 1388 O O . GLN B 1 16 ? -15.132 22.078 8.186 1.00 52.05 150 GLN B O 1
ATOM 1394 N N . PHE B 1 17 ? -14.168 20.604 6.821 1.00 52.97 151 PHE B N 1
ATOM 1395 C CA . PHE B 1 17 ? -14.079 19.604 7.869 1.00 53.74 151 PHE B CA 1
ATOM 1396 C C . PHE B 1 17 ? -13.261 20.085 9.078 1.00 52.39 151 PHE B C 1
ATOM 1397 O O . PHE B 1 17 ? -13.651 19.884 10.214 1.00 53.43 151 PHE B O 1
ATOM 1405 N N . VAL B 1 18 ? -12.137 20.727 8.823 1.00 50.53 152 VAL B N 1
ATOM 1406 C CA . VAL B 1 18 ? -11.266 21.173 9.890 1.00 52.75 152 VAL B CA 1
ATOM 1407 C C . VAL B 1 18 ? -11.884 22.341 10.633 1.00 51.44 152 VAL B C 1
ATOM 1408 O O . VAL B 1 18 ? -11.884 22.383 11.868 1.00 51.95 152 VAL B O 1
ATOM 1412 N N . THR B 1 19 ? -12.391 23.295 9.863 1.00 52.37 153 THR B N 1
ATOM 1413 C CA . THR B 1 19 ? -13.138 24.435 10.384 1.00 51.29 153 THR B CA 1
ATOM 1414 C C . THR B 1 19 ? -14.219 23.993 11.379 1.00 54.05 153 THR B C 1
ATOM 1415 O O . THR B 1 19 ? -14.326 24.550 12.459 1.00 56.42 153 THR B O 1
ATOM 1419 N N . ALA B 1 20 ? -14.981 22.965 11.008 1.00 55.48 154 ALA B N 1
ATOM 1420 C CA . ALA B 1 20 ? -16.064 22.417 11.832 1.00 54.54 154 ALA B CA 1
ATOM 1421 C C . ALA B 1 20 ? -15.556 21.653 13.061 1.00 52.94 154 ALA B C 1
ATOM 1422 O O . ALA B 1 20 ? -16.172 21.683 14.098 1.00 51.96 154 ALA B O 1
ATOM 1424 N N . LYS B 1 21 ? -14.448 20.941 12.946 1.00 52.27 155 LYS B N 1
ATOM 1425 C CA . LYS B 1 21 ? -13.901 20.242 14.104 1.00 51.01 155 LYS B CA 1
ATOM 1426 C C . LYS B 1 21 ? -13.418 21.263 15.154 1.00 53.71 155 LYS B C 1
ATOM 1427 O O . LYS B 1 21 ? -13.559 21.067 16.358 1.00 52.16 155 LYS B O 1
ATOM 1433 N N . VAL B 1 22 ? -12.842 22.363 14.689 1.00 52.64 156 VAL B N 1
ATOM 1434 C CA . VAL B 1 22 ? -12.481 23.440 15.588 1.00 53.20 156 VAL B CA 1
ATOM 1435 C C . VAL B 1 22 ? -13.723 24.101 16.174 1.00 51.82 156 VAL B C 1
ATOM 1436 O O . VAL B 1 22 ? -13.819 24.318 17.366 1.00 52.40 156 VAL B O 1
ATOM 1440 N N . GLY B 1 23 ? -14.704 24.374 15.332 1.00 53.05 157 GLY B N 1
ATOM 1441 C CA . GLY B 1 23 ? -15.938 24.985 15.794 1.00 53.69 157 GLY B CA 1
ATOM 1442 C C . GLY B 1 23 ? -15.747 26.480 15.889 1.00 54.88 157 GLY B C 1
ATOM 1443 O O . GLY B 1 23 ? -14.704 27.008 15.482 1.00 52.89 157 GLY B O 1
ATOM 1444 N N . ASN B 1 24 ? -16.750 27.155 16.424 1.00 53.19 158 ASN B N 1
ATOM 1445 C CA . ASN B 1 24 ? -16.782 28.622 16.434 1.00 59.58 158 ASN B CA 1
ATOM 1446 C C . ASN B 1 24 ? -17.278 29.151 17.774 1.00 56.92 158 ASN B C 1
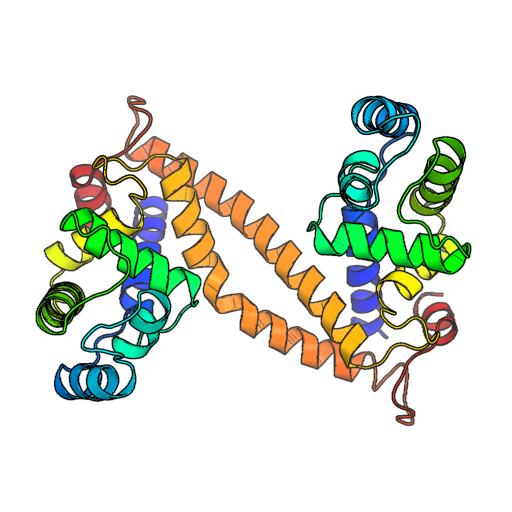ATOM 1447 O O . ASN B 1 24 ? -18.023 30.133 17.800 1.00 56.42 158 ASN B O 1
ATOM 1452 N N . ASP B 1 25 ? -16.854 28.518 18.870 1.00 50.98 159 ASP B N 1
ATOM 1453 C CA . ASP B 1 25 ? -17.233 28.978 20.183 1.00 50.51 159 ASP B CA 1
ATOM 1454 C C . ASP B 1 25 ? -16.675 30.371 20.459 1.00 50.73 159 ASP B C 1
ATOM 1455 O O . ASP B 1 25 ? -15.521 30.665 20.138 1.00 47.33 159 ASP B O 1
ATOM 1460 N N . GLY B 1 26 ? -17.513 31.213 21.072 1.00 47.94 160 GLY B N 1
ATOM 1461 C CA . GLY B 1 26 ? -17.107 32.538 21.538 1.00 47.03 160 GLY B CA 1
ATOM 1462 C C . GLY B 1 26 ? -16.090 32.502 22.682 1.00 45.82 160 GLY B C 1
ATOM 1463 O O . GLY B 1 26 ? -15.890 31.479 23.347 1.00 45.45 160 GLY B O 1
ATOM 1464 N N . TRP B 1 27 ? -15.476 33.649 22.919 1.00 44.84 161 TRP B N 1
ATOM 1465 C CA . TRP B 1 27 ? -14.390 33.745 23.858 1.00 45.26 161 TRP B CA 1
ATOM 1466 C C . TRP B 1 27 ? -14.851 33.478 25.309 1.00 43.97 161 TRP B C 1
ATOM 1467 O O . TRP B 1 27 ? -14.107 32.895 26.103 1.00 45.61 161 TRP B O 1
ATOM 1478 N N . ALA B 1 28 ? -16.069 33.854 25.646 1.00 44.35 162 ALA B N 1
ATOM 1479 C CA . ALA B 1 28 ? -16.542 33.734 27.027 1.00 43.75 162 ALA B CA 1
ATOM 1480 C C . ALA B 1 28 ? -16.671 32.274 27.440 1.00 42.60 162 ALA B C 1
ATOM 1481 O O . ALA B 1 28 ? -16.421 31.904 28.602 1.00 42.25 162 ALA B O 1
ATOM 1483 N N . ALA B 1 29 ? -17.060 31.443 26.479 1.00 44.38 163 ALA B N 1
ATOM 1484 C CA . ALA B 1 29 ? -17.160 29.990 26.685 1.00 43.17 163 ALA B CA 1
ATOM 1485 C C . ALA B 1 29 ? -15.768 29.330 26.687 1.00 43.29 163 ALA B C 1
ATOM 1486 O O . ALA B 1 29 ? -15.464 28.417 27.473 1.00 43.97 163 ALA B O 1
ATOM 1488 N N . VAL B 1 30 ? -14.902 29.754 25.792 1.00 43.36 164 VAL B N 1
ATOM 1489 C CA . VAL B 1 30 ? -13.556 29.177 25.793 1.00 44.50 164 VAL B CA 1
ATOM 1490 C C . VAL B 1 30 ? -12.825 29.552 27.091 1.00 43.27 164 VAL B C 1
ATOM 1491 O O . VAL B 1 30 ? -12.145 28.723 27.681 1.00 43.12 164 VAL B O 1
ATOM 1495 N N . GLU B 1 31 ? -12.994 30.788 27.550 1.00 43.05 165 GLU B N 1
ATOM 1496 C CA . GLU B 1 31 ? -12.248 31.253 28.742 1.00 45.81 165 GLU B CA 1
ATOM 1497 C C . GLU B 1 31 ? -12.711 30.545 29.991 1.00 43.75 165 GLU B C 1
ATOM 1498 O O . GLU B 1 31 ? -11.927 30.326 30.898 1.00 45.22 165 GLU B O 1
ATOM 1504 N N . LYS B 1 32 ? -13.985 30.213 30.055 1.00 40.87 166 LYS B N 1
ATOM 1505 C CA . LYS B 1 32 ? -14.533 29.581 31.250 1.00 42.62 166 LYS B CA 1
ATOM 1506 C C . LYS B 1 32 ? -14.064 28.147 31.306 1.00 41.10 166 LYS B C 1
ATOM 1507 O O . LYS B 1 32 ? -13.741 27.629 32.352 1.00 41.45 166 LYS B O 1
ATOM 1513 N N . ARG B 1 33 ? -14.053 27.486 30.162 1.00 43.15 167 ARG B N 1
ATOM 1514 C CA . ARG B 1 33 ? -13.425 26.171 30.095 1.00 44.49 167 ARG B CA 1
ATOM 1515 C C . ARG B 1 33 ? -11.930 26.243 30.517 1.00 42.93 167 ARG B C 1
ATOM 1516 O O . ARG B 1 33 ? -11.460 25.413 31.308 1.00 40.30 167 ARG B O 1
ATOM 1524 N N . PHE B 1 34 ? -11.233 27.298 30.088 1.00 42.05 168 PHE B N 1
ATOM 1525 C CA . PHE B 1 34 ? -9.849 27.453 30.464 1.00 40.89 168 PHE B CA 1
ATOM 1526 C C . PHE B 1 34 ? -9.742 27.456 31.962 1.00 41.31 168 PHE B C 1
ATOM 1527 O O . PHE B 1 34 ? -8.991 26.680 32.523 1.00 41.51 168 PHE B O 1
ATOM 1535 N N . ASN B 1 35 ? -10.504 28.347 32.596 1.00 42.80 169 ASN B N 1
ATOM 1536 C CA . ASN B 1 35 ? -10.624 28.426 34.076 1.00 42.37 169 ASN B CA 1
ATOM 1537 C C . ASN B 1 35 ? -10.853 27.080 34.748 1.00 42.29 169 ASN B C 1
ATOM 1538 O O . ASN B 1 35 ? -10.342 26.808 35.849 1.00 43.71 169 ASN B O 1
ATOM 1543 N N . GLN B 1 36 ? -11.620 26.237 34.092 1.00 41.85 170 GLN B N 1
ATOM 1544 C CA . GLN B 1 36 ? -11.920 24.919 34.637 1.00 44.58 170 GLN B CA 1
ATOM 1545 C C . GLN B 1 36 ? -10.749 23.976 34.473 1.00 46.21 170 GLN B C 1
ATOM 1546 O O . GLN B 1 36 ? -10.498 23.143 35.354 1.00 45.86 170 GLN B O 1
ATOM 1552 N N . LEU B 1 37 ? -10.065 24.094 33.333 1.00 41.83 171 LEU B N 1
ATOM 1553 C CA . LEU B 1 37 ? -9.077 23.109 32.913 1.00 43.58 171 LEU B CA 1
ATOM 1554 C C . LEU B 1 37 ? -7.675 23.426 33.387 1.00 42.69 171 LEU B C 1
ATOM 1555 O O . LEU B 1 37 ? -6.917 22.527 33.662 1.00 42.55 171 LEU B O 1
ATOM 1560 N N . GLN B 1 38 ? -7.342 24.709 33.477 1.00 42.76 172 GLN B N 1
ATOM 1561 C CA . GLN B 1 38 ? -6.022 25.151 33.917 1.00 39.91 172 GLN B CA 1
ATOM 1562 C C . GLN B 1 38 ? -5.575 24.661 35.271 1.00 40.29 172 GLN B C 1
ATOM 1563 O O . GLN B 1 38 ? -6.376 24.430 36.139 1.00 43.48 172 GLN B O 1
ATOM 1569 N N . VAL B 1 39 ? -4.266 24.560 35.450 1.00 40.92 173 VAL B N 1
ATOM 1570 C CA . VAL B 1 39 ? -3.666 24.277 36.750 1.00 39.98 173 VAL B CA 1
ATOM 1571 C C . VAL B 1 39 ? -2.541 25.297 36.950 1.00 40.55 173 VAL B C 1
ATOM 1572 O O . VAL B 1 39 ? -1.789 25.628 36.005 1.00 40.14 173 VAL B O 1
ATOM 1576 N N . ASP B 1 40 ? -2.484 25.863 38.141 1.00 39.05 174 ASP B N 1
ATOM 1577 C CA . ASP B 1 40 ? -1.590 26.980 38.440 1.00 38.06 174 ASP B CA 1
ATOM 1578 C C . ASP B 1 40 ? -1.476 28.011 37.334 1.00 37.87 174 ASP B C 1
ATOM 1579 O O . ASP B 1 40 ? -0.366 28.552 37.095 1.00 37.84 174 ASP B O 1
ATOM 1584 N N . GLY B 1 41 ? -2.589 28.285 36.669 1.00 38.05 175 GLY B N 1
ATOM 1585 C CA . GLY B 1 41 ? -2.679 29.365 35.672 1.00 35.57 175 GLY B CA 1
ATOM 1586 C C . GLY B 1 41 ? -2.348 28.913 34.272 1.00 37.94 175 GLY B C 1
ATOM 1587 O O . GLY B 1 41 ? -2.314 29.719 33.357 1.00 40.15 175 GLY B O 1
ATOM 1588 N N . VAL B 1 42 ? -2.168 27.613 34.083 1.00 36.64 176 VAL B N 1
ATOM 1589 C CA . VAL B 1 42 ? -1.638 27.097 32.839 1.00 38.85 176 VAL B CA 1
ATOM 1590 C C . VAL B 1 42 ? -2.509 25.935 32.235 1.00 39.60 176 VAL B C 1
ATOM 1591 O O . VAL B 1 42 ? -3.020 25.078 32.952 1.00 37.25 176 VAL B O 1
ATOM 1595 N N . LEU B 1 43 ? -2.704 25.972 30.913 1.00 40.47 177 LEU B N 1
ATOM 1596 C CA . LEU B 1 43 ? -3.503 24.980 30.161 1.00 39.19 177 LEU B CA 1
ATOM 1597 C C . LEU B 1 43 ? -2.565 23.992 29.499 1.00 40.56 177 LEU B C 1
ATOM 1598 O O . LEU B 1 43 ? -1.714 24.377 28.708 1.00 41.57 177 LEU B O 1
ATOM 1603 N N . LEU B 1 44 ? -2.707 22.722 29.839 1.00 41.75 178 LEU B N 1
ATOM 1604 C CA . LEU B 1 44 ? -1.923 21.663 29.232 1.00 41.24 178 LEU B CA 1
ATOM 1605 C C . LEU B 1 44 ? -2.358 21.417 27.787 1.00 43.79 178 LEU B C 1
ATOM 1606 O O . LEU B 1 44 ? -3.548 21.611 27.382 1.00 44.13 178 LEU B O 1
ATOM 1611 N N . ARG B 1 45 ? -1.398 20.906 27.054 1.00 42.88 179 ARG B N 1
ATOM 1612 C CA . ARG B 1 45 ? -1.572 20.489 25.684 1.00 44.19 179 ARG B CA 1
ATOM 1613 C C . ARG B 1 45 ? -2.697 19.515 25.572 1.00 42.90 179 ARG B C 1
ATOM 1614 O O . ARG B 1 45 ? -3.494 19.634 24.679 1.00 44.34 179 ARG B O 1
ATOM 1622 N N . SER B 1 46 ? -2.789 18.575 26.494 1.00 42.98 180 SER B N 1
ATOM 1623 C CA . SER B 1 46 ? -3.831 17.540 26.420 1.00 42.51 180 SER B CA 1
ATOM 1624 C C . SER B 1 46 ? -5.260 18.056 26.617 1.00 44.03 180 SER B C 1
ATOM 1625 O O . SER B 1 46 ? -6.227 17.359 26.293 1.00 43.82 180 SER B O 1
ATOM 1628 N N . ARG B 1 47 ? -5.407 19.263 27.166 1.00 43.49 181 ARG B N 1
ATOM 1629 C CA . ARG B 1 47 ? -6.711 19.839 27.403 1.00 40.24 181 ARG B CA 1
ATOM 1630 C C . ARG B 1 47 ? -7.058 20.884 26.381 1.00 41.73 1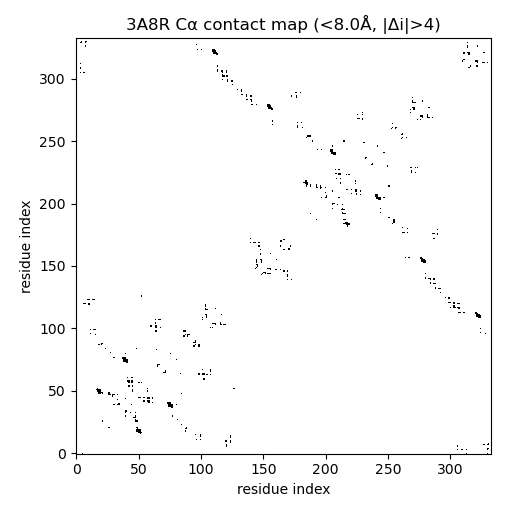81 ARG B C 1
ATOM 1631 O O . ARG B 1 47 ? -8.098 21.502 26.429 1.00 43.95 181 ARG B O 1
ATOM 1639 N N . PHE B 1 48 ? -6.157 21.121 25.459 1.00 43.56 182 PHE B N 1
ATOM 1640 C CA . PHE B 1 48 ? -6.385 22.130 24.444 1.00 44.80 182 PHE B CA 1
ATOM 1641 C C . PHE B 1 48 ? -7.684 21.920 23.645 1.00 43.14 182 PHE B C 1
ATOM 1642 O O . PHE B 1 48 ? -8.429 22.861 23.413 1.00 44.94 182 PHE B O 1
ATOM 1650 N N . GLY B 1 49 ? -7.954 20.693 23.237 1.00 44.56 183 GLY B N 1
ATOM 1651 C CA . GLY B 1 49 ? -9.171 20.400 22.448 1.00 45.90 183 GLY B CA 1
ATOM 1652 C C . GLY B 1 49 ? -10.405 20.733 23.244 1.00 45.62 183 GLY B C 1
ATOM 1653 O O . GLY B 1 49 ? -11.326 21.440 22.792 1.00 46.61 183 GLY B O 1
ATOM 1654 N N . LYS B 1 50 ? -10.406 20.268 24.476 1.00 45.36 184 LYS B N 1
ATOM 1655 C CA . LYS B 1 50 ? -11.552 20.520 25.320 1.00 45.69 184 LYS B CA 1
ATOM 1656 C C . LYS B 1 50 ? -11.748 22.041 25.562 1.00 45.15 184 LYS B C 1
ATOM 1657 O O . LYS B 1 50 ? -12.864 22.574 25.520 1.00 44.97 184 LYS B O 1
ATOM 1663 N N . CYS B 1 51 ? -10.659 22.743 25.818 1.00 42.89 185 CYS B N 1
ATOM 1664 C CA . CYS B 1 51 ? -10.756 24.165 26.065 1.00 42.09 185 CYS B CA 1
ATOM 1665 C C . CYS B 1 51 ? -11.337 24.884 24.867 1.00 42.77 185 CYS B C 1
ATOM 1666 O O . CYS B 1 51 ? -12.194 25.702 25.017 1.00 42.95 185 CYS B O 1
ATOM 1669 N N . ILE B 1 52 ? -10.838 24.599 23.672 1.00 44.99 186 ILE B N 1
ATOM 1670 C CA . ILE B 1 52 ? -11.288 25.321 22.486 1.00 45.79 186 ILE B CA 1
ATOM 1671 C C . ILE B 1 52 ? -12.731 24.950 22.077 1.00 47.53 186 ILE B C 1
ATOM 1672 O O . ILE B 1 52 ? -13.428 25.751 21.447 1.00 47.54 186 ILE B O 1
ATOM 1677 N N . GLY B 1 53 ? -13.161 23.754 22.480 1.00 47.51 187 GLY B N 1
ATOM 1678 C CA . GLY B 1 53 ? -14.498 23.237 22.197 1.00 50.59 187 GLY B CA 1
ATOM 1679 C C . GLY B 1 53 ? -14.504 22.365 20.957 1.00 53.36 187 GLY B C 1
ATOM 1680 O O . GLY B 1 53 ? -15.523 22.261 20.267 1.00 50.46 187 GLY B O 1
ATOM 1681 N N . MET B 1 54 ? -13.371 21.710 20.707 1.00 50.00 188 MET B N 1
ATOM 1682 C CA . MET B 1 54 ? -13.167 20.904 19.497 1.00 55.96 188 MET B CA 1
ATOM 1683 C C . MET B 1 54 ? -14.002 19.607 19.457 1.00 55.22 188 MET B C 1
ATOM 1684 O O . MET B 1 54 ? -14.359 19.058 20.473 1.00 54.63 188 MET B O 1
ATOM 1689 N N . ASP B 1 55 ? -14.230 19.111 18.251 1.00 56.62 189 ASP B N 1
ATOM 1690 C CA . ASP B 1 55 ? -15.228 18.042 17.978 1.00 61.29 189 ASP B CA 1
ATOM 1691 C C . ASP B 1 55 ? -14.552 16.730 17.650 1.00 58.11 189 ASP B C 1
ATOM 1692 O O . ASP B 1 55 ? -15.180 15.679 17.657 1.00 60.88 189 ASP B O 1
ATOM 1697 N N . GLY B 1 56 ? -13.281 16.806 17.300 1.00 56.17 190 GLY B N 1
ATOM 1698 C CA . GLY B 1 56 ? -12.628 15.690 16.687 1.00 55.06 190 GLY B CA 1
ATOM 1699 C C . GLY B 1 56 ? -12.103 14.721 17.705 1.00 54.69 190 GLY B C 1
ATOM 1700 O O . GLY B 1 56 ? -12.604 14.639 18.836 1.00 58.26 190 GLY B O 1
ATOM 1701 N N . SER B 1 57 ? -11.094 13.983 17.280 1.00 53.30 191 SER B N 1
ATOM 1702 C CA . SER B 1 57 ? -10.384 13.040 18.129 1.00 57.51 191 SER B CA 1
ATOM 1703 C C . SER B 1 57 ? -9.397 13.780 19.020 1.00 56.99 191 SER B C 1
ATOM 1704 O O . SER B 1 57 ? -9.022 14.924 18.751 1.00 57.03 191 SER B O 1
ATOM 1707 N N . ASP B 1 58 ? -8.926 13.098 20.055 1.00 60.83 192 ASP B N 1
ATOM 1708 C CA . ASP B 1 58 ? -7.834 13.630 20.889 1.00 58.09 192 ASP B CA 1
ATOM 1709 C C . ASP B 1 58 ? -6.607 14.017 20.065 1.00 54.97 192 ASP B C 1
ATOM 1710 O O . ASP B 1 58 ? -6.022 15.089 20.232 1.00 55.03 192 ASP B O 1
ATOM 1715 N N . GLU B 1 59 ? -6.262 13.143 19.146 1.00 56.96 193 GLU B N 1
ATOM 1716 C CA . GLU B 1 59 ? -5.041 13.247 18.387 1.00 53.16 193 GLU B CA 1
ATOM 1717 C C . GLU B 1 59 ? -5.171 14.451 17.462 1.00 51.88 193 GLU B C 1
ATOM 1718 O O . GLU B 1 59 ? -4.271 15.225 17.334 1.00 51.36 193 GLU B O 1
ATOM 1724 N N . PHE B 1 60 ? -6.324 14.631 16.852 1.00 53.38 194 PHE B N 1
ATOM 1725 C CA . PHE B 1 60 ? -6.569 15.813 16.037 1.00 53.29 194 PHE B CA 1
ATOM 1726 C C . PHE B 1 60 ? -6.374 17.125 16.834 1.00 51.19 194 PHE B C 1
ATOM 1727 O O . PHE B 1 60 ? -5.741 18.088 16.345 1.00 49.10 194 PHE B O 1
ATOM 1735 N N . ALA B 1 61 ? -6.914 17.158 18.051 1.00 49.69 195 ALA B N 1
ATOM 1736 C CA . ALA B 1 61 ? -6.773 18.330 18.920 1.00 49.06 195 ALA B CA 1
ATOM 1737 C C . ALA B 1 61 ? -5.294 18.645 19.233 1.00 48.17 195 ALA B C 1
ATOM 1738 O O . ALA B 1 61 ? -4.813 19.777 19.121 1.00 48.62 195 ALA B O 1
ATOM 1740 N N . VAL B 1 62 ? -4.567 17.637 19.618 1.00 46.02 196 VAL B N 1
ATOM 1741 C CA . VAL B 1 62 ? -3.173 17.819 19.971 1.00 45.84 196 VAL B CA 1
ATOM 1742 C C . VAL B 1 62 ? -2.278 18.246 18.781 1.00 48.09 196 VAL B C 1
ATOM 1743 O O . VAL B 1 62 ? -1.376 19.063 18.930 1.00 49.79 196 VAL B O 1
ATOM 1747 N N . GLN B 1 63 ? -2.535 17.695 17.610 1.00 47.88 197 GLN B N 1
ATOM 1748 C CA . GLN B 1 63 ? -1.863 18.068 16.368 1.00 48.65 197 GLN B CA 1
ATOM 1749 C C . GLN B 1 63 ? -2.146 19.547 15.940 1.00 50.96 197 GLN B C 1
ATOM 1750 O O . GLN B 1 63 ? -1.267 20.251 15.440 1.00 48.84 197 GLN B O 1
ATOM 1756 N N . MET B 1 64 ? -3.381 20.002 16.122 1.00 47.76 198 MET B N 1
ATOM 1757 C CA . MET B 1 64 ? -3.701 21.413 15.952 1.00 46.78 198 MET B CA 1
ATOM 1758 C C . MET B 1 64 ? -2.896 22.266 16.933 1.00 45.97 198 MET B C 1
ATOM 1759 O O . MET B 1 64 ? -2.316 23.267 16.549 1.00 46.36 198 MET B O 1
ATOM 1764 N N . PHE B 1 65 ? -2.830 21.851 18.195 1.00 45.22 199 PHE B N 1
ATOM 1765 C CA . PHE B 1 65 ? -2.039 22.566 19.188 1.00 42.25 199 PHE B CA 1
ATOM 1766 C C . PHE B 1 65 ? -0.585 22.738 18.693 1.00 46.19 199 PHE B C 1
ATOM 1767 O O . PHE B 1 65 ? -0.046 23.858 18.651 1.00 44.82 199 PHE B O 1
ATOM 1775 N N . ASP B 1 66 ? 0.050 21.629 18.326 1.00 45.47 200 ASP B N 1
ATOM 1776 C CA . ASP B 1 66 ? 1.446 21.677 17.907 1.00 45.80 200 ASP B CA 1
ATOM 1777 C C . ASP B 1 66 ? 1.638 22.553 16.696 1.00 46.23 200 ASP B C 1
ATOM 1778 O O . ASP B 1 66 ? 2.636 23.231 16.622 1.00 47.32 200 ASP B O 1
ATOM 1783 N N . SER B 1 67 ? 0.701 22.540 15.737 1.00 47.21 201 SER B N 1
ATOM 1784 C CA . SER B 1 67 ? 0.876 23.382 14.541 1.00 48.06 201 SER B CA 1
ATOM 1785 C C . SER B 1 67 ? 0.814 24.850 14.933 1.00 47.15 201 SER B C 1
ATOM 1786 O O . SER B 1 67 ? 1.582 25.634 14.441 1.00 45.95 201 SER B O 1
ATOM 1789 N N . LEU B 1 68 ? -0.077 25.184 15.875 1.00 47.15 202 LEU B N 1
ATOM 1790 C CA . LEU B 1 68 ? -0.199 26.543 16.391 1.00 45.45 202 LEU B CA 1
ATOM 1791 C C . LEU B 1 68 ? 1.008 26.910 17.261 1.00 46.45 202 LEU B C 1
ATOM 1792 O O . LEU B 1 68 ? 1.545 27.994 17.146 1.00 48.60 202 LEU B O 1
ATOM 1797 N N . ALA B 1 69 ? 1.424 26.013 18.141 1.00 46.04 203 ALA B N 1
ATOM 1798 C CA . ALA B 1 69 ? 2.623 26.240 18.927 1.00 48.08 203 ALA B CA 1
ATOM 1799 C C . ALA B 1 69 ? 3.812 26.454 17.982 1.00 48.23 203 ALA B C 1
ATOM 1800 O O . ALA B 1 69 ? 4.519 27.456 18.031 1.00 48.94 203 ALA B O 1
ATOM 1802 N N . ARG B 1 70 ? 3.984 25.518 17.077 1.00 47.83 204 ARG B N 1
ATOM 1803 C CA . ARG B 1 70 ? 5.157 25.492 16.234 1.00 51.54 204 ARG B CA 1
ATOM 1804 C C . ARG B 1 70 ? 5.297 26.825 15.543 1.00 53.33 204 ARG B C 1
ATOM 1805 O O . ARG B 1 70 ? 6.353 27.466 15.565 1.00 54.08 204 ARG B O 1
ATOM 1813 N N . LYS B 1 71 ? 4.198 27.268 14.964 1.00 52.27 205 LYS B N 1
ATOM 1814 C CA . LYS B 1 71 ? 4.135 28.575 14.330 1.00 52.49 205 LYS B CA 1
ATOM 1815 C C . LYS B 1 71 ? 4.595 29.729 15.205 1.00 52.82 205 LYS B C 1
ATOM 1816 O O . LYS B 1 71 ? 4.997 30.767 14.693 1.00 55.20 205 LYS B O 1
ATOM 1822 N N . ARG B 1 72 ? 4.495 29.580 16.517 1.00 52.33 206 ARG B N 1
ATOM 1823 C CA . ARG B 1 72 ? 4.723 30.710 17.429 1.00 50.39 206 ARG B CA 1
ATOM 1824 C C . ARG B 1 72 ? 6.045 30.560 18.127 1.00 50.36 206 ARG B C 1
ATOM 1825 O O . ARG B 1 72 ? 6.433 31.413 18.921 1.00 51.05 206 ARG B O 1
ATOM 1833 N N . GLY B 1 73 ? 6.739 29.463 17.847 1.00 53.56 207 GLY B N 1
ATOM 1834 C CA . GLY B 1 73 ? 7.968 29.146 18.555 1.00 49.71 207 GLY B CA 1
ATOM 1835 C C . GLY B 1 73 ? 7.713 28.664 19.974 1.00 51.86 207 GLY B C 1
ATOM 1836 O O . GLY B 1 73 ? 8.607 28.731 20.806 1.00 56.21 207 GLY B O 1
ATOM 1837 N N . ILE B 1 74 ? 6.508 28.187 20.283 1.00 50.76 208 ILE B N 1
ATOM 1838 C CA . ILE B 1 74 ? 6.248 27.697 21.650 1.00 49.37 208 ILE B CA 1
ATOM 1839 C C . ILE B 1 74 ? 6.650 26.230 21.764 1.00 48.30 208 ILE B C 1
ATOM 1840 O O . ILE B 1 74 ? 6.220 25.379 20.980 1.00 46.65 208 ILE B O 1
ATOM 1845 N N . VAL B 1 75 ? 7.436 25.935 22.778 1.00 43.97 209 VAL B N 1
ATOM 1846 C CA . VAL B 1 75 ? 8.033 24.629 22.881 1.00 44.67 209 VAL B CA 1
ATOM 1847 C C . VAL B 1 75 ? 7.640 23.961 24.209 1.00 48.80 209 VAL B C 1
ATOM 1848 O O . VAL B 1 75 ? 7.687 22.729 24.335 1.00 45.57 209 VAL B O 1
ATOM 1852 N N . LYS B 1 76 ? 7.198 24.748 25.197 1.00 45.16 210 LYS B N 1
ATOM 1853 C CA . LYS B 1 76 ? 6.608 24.101 26.369 1.00 48.84 210 LYS B CA 1
ATOM 1854 C C . LYS B 1 76 ? 5.249 23.575 26.019 1.00 47.14 210 LYS B C 1
ATOM 1855 O O . LYS B 1 76 ? 4.690 23.898 24.979 1.00 50.66 210 LYS B O 1
ATOM 1861 N N . GLN B 1 77 ? 4.729 22.688 26.814 1.00 44.34 211 GLN B N 1
ATOM 1862 C CA . GLN B 1 77 ? 3.470 22.134 26.399 1.00 45.12 211 GLN B CA 1
ATOM 1863 C C . GLN B 1 77 ? 2.328 22.645 27.270 1.00 46.36 211 GLN B C 1
ATOM 1864 O O . GLN B 1 77 ? 1.347 21.954 27.492 1.00 45.25 211 GLN B O 1
ATOM 1870 N N . VAL B 1 78 ? 2.452 23.904 27.660 1.00 42.71 212 VAL B N 1
ATOM 1871 C CA . VAL B 1 78 ? 1.632 24.513 28.633 1.00 43.68 212 VAL B CA 1
ATOM 1872 C C . VAL B 1 78 ? 1.344 25.936 28.131 1.00 43.38 212 VAL B C 1
ATOM 1873 O O . VAL B 1 78 ? 2.262 26.632 27.673 1.00 42.49 212 VAL B O 1
ATOM 1877 N N . LEU B 1 79 ? 0.084 26.363 28.160 1.00 39.73 213 LEU B N 1
ATOM 1878 C CA . LEU B 1 79 ? -0.262 27.733 27.770 1.00 38.46 213 LEU B CA 1
ATOM 1879 C C . LEU B 1 79 ? -0.888 28.578 28.884 1.00 39.84 213 LEU B C 1
ATOM 1880 O O . LEU B 1 79 ? -1.843 28.134 29.535 1.00 39.44 213 LEU B O 1
ATOM 1885 N N . THR B 1 80 ? -0.427 29.824 29.045 1.00 39.47 214 THR B N 1
ATOM 1886 C CA . THR B 1 80 ? -1.150 30.813 29.885 1.00 38.23 214 THR B CA 1
ATOM 1887 C C . THR B 1 80 ? -2.445 31.245 29.213 1.00 40.53 214 THR B C 1
ATOM 1888 O O . THR B 1 80 ? -2.696 30.910 28.043 1.00 41.33 214 THR B O 1
ATOM 1892 N N . LYS B 1 81 ? -3.271 32.000 29.948 1.00 42.77 215 LYS B N 1
ATOM 1893 C CA . LYS B 1 81 ? -4.545 32.480 29.426 1.00 42.48 215 LYS B CA 1
ATOM 1894 C C . LYS B 1 81 ? -4.349 33.355 28.187 1.00 42.90 215 LYS B C 1
ATOM 1895 O O . LYS B 1 81 ? -5.061 33.195 27.196 1.00 44.33 215 LYS B O 1
ATOM 1901 N N . ASP B 1 82 ? -3.365 34.237 28.236 1.00 43.68 216 ASP B N 1
ATOM 1902 C CA . ASP B 1 82 ? -2.996 35.109 27.109 1.00 43.97 216 ASP B CA 1
ATOM 1903 C C . ASP B 1 82 ? -2.479 34.347 25.884 1.00 44.08 216 ASP B C 1
ATOM 1904 O O . ASP B 1 82 ? -2.792 34.679 24.713 1.00 43.44 216 ASP B O 1
ATOM 1909 N N . GLU B 1 83 ? -1.637 33.355 26.118 1.00 42.93 217 GLU B N 1
ATOM 1910 C CA . GLU B 1 83 ? -1.223 32.515 24.989 1.00 40.38 217 GLU B CA 1
ATOM 1911 C C . GLU B 1 83 ? -2.452 31.764 24.421 1.00 42.32 217 GLU B C 1
ATOM 1912 O O . GLU B 1 83 ? -2.727 31.854 23.228 1.00 42.20 217 GLU B O 1
ATOM 1918 N N . LEU B 1 84 ? -3.224 31.095 25.274 1.00 41.18 218 LEU B N 1
ATOM 1919 C CA . LEU B 1 84 ? -4.409 30.396 24.798 1.00 42.45 218 LEU B CA 1
ATOM 1920 C C . LEU B 1 84 ? -5.280 31.363 24.018 1.00 42.27 218 LEU B C 1
ATOM 1921 O O . LEU B 1 84 ? -5.787 31.039 22.946 1.00 42.31 218 LEU B O 1
ATOM 1926 N N . LYS B 1 85 ? -5.424 32.566 24.533 1.00 41.76 219 LYS B N 1
ATOM 1927 C CA . LYS B 1 85 ? -6.284 33.538 23.859 1.00 44.57 219 LYS B CA 1
ATOM 1928 C C . LYS B 1 85 ? -5.752 33.834 22.463 1.00 43.73 219 LYS B C 1
ATOM 1929 O O . LYS B 1 85 ? -6.528 33.943 21.517 1.00 46.05 219 LYS B O 1
ATOM 1935 N N . ASP B 1 86 ? -4.440 33.913 22.320 1.00 42.61 220 ASP B N 1
ATOM 1936 C CA . ASP B 1 86 ? -3.829 34.135 21.005 1.00 44.92 220 ASP B CA 1
ATOM 1937 C C . ASP B 1 86 ? -4.025 32.928 20.053 1.00 45.70 220 ASP B C 1
ATOM 1938 O O . ASP B 1 86 ? -4.321 33.112 18.872 1.00 47.24 220 ASP B O 1
ATOM 1943 N N . PHE B 1 87 ? -3.928 31.709 20.566 1.00 42.17 221 PHE B N 1
ATOM 1944 C CA . PHE B 1 87 ? -4.281 30.545 19.758 1.00 41.28 221 PHE B CA 1
ATOM 1945 C C . PHE B 1 87 ? -5.719 30.627 19.297 1.00 41.79 221 PHE B C 1
ATOM 1946 O O . PHE B 1 87 ? -5.999 30.405 18.127 1.00 43.44 221 PHE B O 1
ATOM 1954 N N . TYR B 1 88 ? -6.615 30.946 20.225 1.00 42.14 222 TYR B N 1
ATOM 1955 C CA . TYR B 1 88 ? -8.064 31.135 19.945 1.00 43.53 222 TYR B CA 1
ATOM 1956 C C . TYR B 1 88 ? -8.389 32.178 18.865 1.00 43.48 222 TYR B C 1
ATOM 1957 O O . TYR B 1 88 ? -9.236 31.947 18.021 1.00 44.05 222 TYR B O 1
ATOM 1966 N N . GLU B 1 89 ? -7.748 33.343 18.934 1.00 45.66 223 GLU B N 1
ATOM 1967 C CA . GLU B 1 89 ? -7.948 34.434 17.951 1.00 45.56 223 GLU B CA 1
ATOM 1968 C C . GLU B 1 89 ? -7.702 33.917 16.550 1.00 46.48 223 GLU B C 1
ATOM 1969 O O . GLU B 1 89 ? -8.489 34.153 15.641 1.00 49.88 223 GLU B O 1
ATOM 1975 N N . GLN B 1 90 ? -6.623 33.175 16.373 1.00 46.52 224 GLN B N 1
ATOM 1976 C CA . GLN B 1 90 ? -6.364 32.597 15.069 1.00 47.52 224 GLN B CA 1
ATOM 1977 C C . GLN B 1 90 ? -7.446 31.610 14.651 1.00 49.27 224 GLN B C 1
ATOM 1978 O O . GLN B 1 90 ? -7.910 31.653 13.507 1.00 50.80 224 GLN B O 1
ATOM 1984 N N . LEU B 1 91 ? -7.838 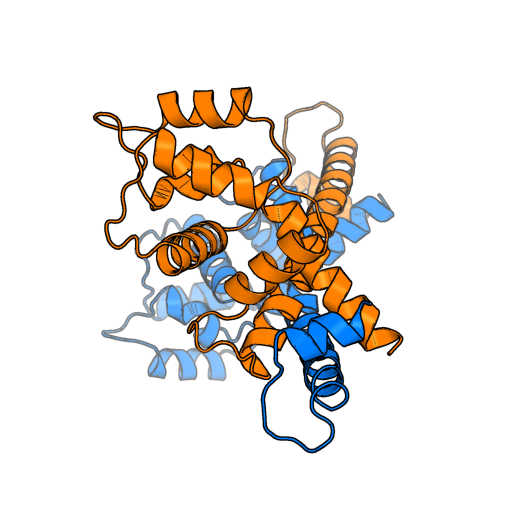30.717 15.558 1.00 45.87 225 LEU B N 1
ATOM 1985 C CA . LEU B 1 91 ? -8.766 29.646 15.188 1.00 46.55 225 LEU B CA 1
ATOM 1986 C C . LEU B 1 91 ? -10.177 30.146 14.912 1.00 47.50 225 LEU B C 1
ATOM 1987 O O . LEU B 1 91 ? -10.889 29.460 14.211 1.00 48.64 225 LEU B O 1
ATOM 1992 N N . THR B 1 92 ? -10.596 31.296 15.474 1.00 50.49 226 THR B N 1
ATOM 1993 C CA . THR B 1 92 ? -11.947 31.877 15.178 1.00 53.02 226 THR B CA 1
ATOM 1994 C C . THR B 1 92 ? -11.918 32.945 14.128 1.00 53.78 226 THR B C 1
ATOM 1995 O O . THR B 1 92 ? -12.978 33.464 13.775 1.00 57.20 226 THR B O 1
ATOM 1999 N N . ASP B 1 93 ? -10.747 33.328 13.653 1.00 52.92 227 ASP B N 1
ATOM 2000 C CA . ASP B 1 93 ? -10.722 34.255 12.525 1.00 58.26 227 ASP B CA 1
ATOM 2001 C C . ASP B 1 93 ? -11.232 33.433 11.348 1.00 59.27 227 ASP B C 1
ATOM 2002 O O . ASP B 1 93 ? -10.562 32.522 10.889 1.00 60.16 227 ASP B O 1
ATOM 2007 N N . GLN B 1 94 ? -12.439 33.749 10.893 1.00 61.92 228 GLN B N 1
ATOM 2008 C CA . GLN B 1 94 ? -13.151 32.906 9.930 1.00 63.22 228 GLN B CA 1
ATOM 2009 C C . GLN B 1 94 ? -12.892 33.402 8.495 1.00 64.66 228 GLN B C 1
ATOM 2010 O O . GLN B 1 94 ? -13.435 32.873 7.517 1.00 65.43 228 GLN B O 1
ATOM 2016 N N . GLY B 1 95 ? -12.033 34.412 8.380 1.00 64.76 229 GLY B N 1
ATOM 2017 C CA . GLY B 1 95 ? -11.495 34.830 7.094 1.00 69.05 229 GLY B CA 1
ATOM 2018 C C . GLY B 1 95 ? -10.957 33.647 6.303 1.00 67.82 229 GLY B C 1
ATOM 2019 O O . GLY B 1 95 ? -10.637 32.607 6.868 1.00 66.28 229 GLY B O 1
ATOM 2020 N N . PHE B 1 96 ? -10.871 33.805 4.986 1.00 67.66 230 PHE B N 1
ATOM 2021 C CA . PHE B 1 96 ? -10.593 32.679 4.105 1.00 69.60 230 PHE B CA 1
ATOM 2022 C C . PHE B 1 96 ? -9.100 32.405 4.028 1.00 66.35 230 PHE B C 1
ATOM 2023 O O . PHE B 1 96 ? -8.684 31.269 4.165 1.00 65.27 230 PHE B O 1
ATOM 2031 N N . ASP B 1 97 ? -8.318 33.450 3.803 1.00 64.83 231 ASP B N 1
ATOM 2032 C CA . ASP B 1 97 ? -6.873 33.348 3.874 1.00 64.69 231 ASP B CA 1
ATOM 2033 C C . ASP B 1 97 ? -6.441 32.686 5.151 1.00 65.61 231 ASP B C 1
ATOM 2034 O O . ASP B 1 97 ? -5.677 31.723 5.109 1.00 63.60 231 ASP B O 1
ATOM 2039 N N . ASN B 1 98 ? -6.961 33.187 6.276 1.00 65.68 232 ASN B N 1
ATOM 2040 C CA . ASN B 1 98 ? -6.583 32.680 7.592 1.00 63.21 232 ASN B CA 1
ATOM 2041 C C . ASN B 1 98 ? -6.922 31.210 7.769 1.00 62.55 232 ASN B C 1
ATOM 2042 O O . ASN B 1 98 ? -6.103 30.440 8.261 1.00 62.93 232 ASN B O 1
ATOM 2047 N N . ARG B 1 99 ? -8.130 30.835 7.367 1.00 62.18 233 ARG B N 1
ATOM 2048 C CA . ARG B 1 99 ? -8.584 29.457 7.482 1.00 60.42 233 ARG B CA 1
ATOM 2049 C C . ARG B 1 99 ? -7.760 28.514 6.605 1.00 60.86 233 ARG B C 1
ATOM 2050 O O . ARG B 1 99 ? -7.445 27.396 7.003 1.00 59.98 233 ARG B O 1
ATOM 2058 N N . LEU B 1 100 ? -7.398 28.994 5.425 1.00 61.09 234 LEU B N 1
ATOM 2059 C CA . LEU B 1 100 ? -6.643 28.218 4.447 1.00 60.29 234 LEU B CA 1
ATOM 2060 C C . LEU B 1 100 ? -5.237 27.985 4.980 1.00 59.96 234 LEU B C 1
ATOM 2061 O O . LEU B 1 100 ? -4.636 26.930 4.745 1.00 55.48 234 LEU B O 1
ATOM 2066 N N . ARG B 1 101 ?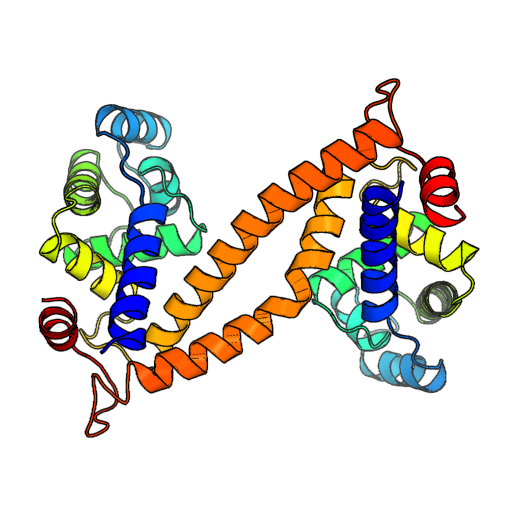 -4.734 28.977 5.712 1.00 60.05 235 ARG B N 1
ATOM 2067 C CA . ARG B 1 101 ? -3.412 28.899 6.316 1.00 60.87 235 ARG B CA 1
ATOM 2068 C C . ARG B 1 101 ? -3.368 27.865 7.422 1.00 58.58 235 ARG B C 1
ATOM 2069 O O . ARG B 1 101 ? -2.533 26.979 7.408 1.00 58.34 235 ARG B O 1
ATOM 2077 N N . THR B 1 102 ? -4.277 27.990 8.369 1.00 56.40 236 THR B N 1
ATOM 2078 C CA . THR B 1 102 ? -4.387 27.042 9.465 1.00 55.29 236 THR B CA 1
ATOM 2079 C C . THR B 1 102 ? -4.652 25.617 8.983 1.00 54.17 236 THR B C 1
ATOM 2080 O O . THR B 1 102 ? -4.197 24.661 9.595 1.00 54.00 236 THR B O 1
ATOM 2084 N N . PHE B 1 103 ? -5.425 25.475 7.913 1.00 53.50 237 PHE B N 1
ATOM 2085 C CA . PHE B 1 103 ? -5.728 24.165 7.364 1.00 52.14 237 PHE B CA 1
ATOM 2086 C C . PHE B 1 103 ? -4.430 23.589 6.835 1.00 53.99 237 PHE B C 1
ATOM 2087 O O . PHE B 1 103 ? -4.048 22.465 7.165 1.00 51.38 237 PHE B O 1
ATOM 2095 N N . PHE B 1 104 ? -3.750 24.390 6.019 1.00 53.01 238 PHE B N 1
ATOM 2096 C CA . PHE B 1 104 ? -2.491 23.980 5.439 1.00 54.12 238 PHE B CA 1
ATOM 2097 C C . PHE B 1 104 ? -1.519 23.478 6.496 1.00 51.90 238 PHE B C 1
ATOM 2098 O O . PHE B 1 104 ? -1.017 22.382 6.381 1.00 51.52 238 PHE B O 1
ATOM 2106 N N . ASP B 1 105 ? -1.277 24.279 7.529 1.00 53.81 239 ASP B N 1
ATOM 2107 C CA . ASP B 1 105 ? -0.336 23.895 8.598 1.00 56.85 239 ASP B CA 1
ATOM 2108 C C . ASP B 1 105 ? -0.797 22.617 9.295 1.00 52.40 239 ASP B C 1
ATOM 2109 O O . ASP B 1 105 ? -0.017 21.715 9.531 1.00 56.28 239 ASP B O 1
ATOM 2114 N N . MET B 1 106 ? -2.080 22.540 9.589 1.00 53.39 240 MET B N 1
ATOM 2115 C CA . MET B 1 106 ? -2.665 21.334 10.175 1.00 54.44 240 MET B CA 1
ATOM 2116 C C . MET B 1 106 ? -2.420 20.080 9.319 1.00 52.86 240 MET B C 1
ATOM 2117 O O . MET B 1 106 ? -2.021 19.053 9.825 1.00 55.51 240 MET B O 1
ATOM 2122 N N . VAL B 1 107 ? -2.649 20.169 8.015 1.00 55.47 241 VAL B N 1
ATOM 2123 C CA . VAL B 1 107 ? -2.495 19.007 7.147 1.00 53.23 241 VAL B CA 1
ATOM 2124 C C . VAL B 1 107 ? -1.011 18.716 6.895 1.00 57.27 241 VAL B C 1
ATOM 2125 O O . VAL B 1 107 ? -0.668 17.605 6.505 1.00 57.32 241 VAL B O 1
ATOM 2129 N N . ASP B 1 108 ? -0.156 19.726 7.105 1.00 56.48 242 ASP B N 1
ATOM 2130 C CA . ASP B 1 108 ? 1.293 19.647 6.846 1.00 58.85 242 ASP B CA 1
ATOM 2131 C C . ASP B 1 108 ? 2.032 19.238 8.122 1.00 57.95 242 ASP B C 1
ATOM 2132 O O . ASP B 1 108 ? 2.728 20.033 8.751 1.00 56.65 242 ASP B O 1
ATOM 2137 N N . LYS B 1 109 ? 1.883 17.962 8.433 1.00 60.87 243 LYS B N 1
ATOM 2138 C CA . LYS B 1 109 ? 2.222 17.359 9.733 1.00 63.04 243 LYS B CA 1
ATOM 2139 C C . LYS B 1 109 ? 3.689 17.449 10.115 1.00 62.72 243 LYS B C 1
ATOM 2140 O O . LYS B 1 109 ? 4.013 17.544 11.293 1.00 68.76 243 LYS B O 1
ATOM 2146 N N . ASN B 1 110 ? 4.567 17.377 9.124 1.00 60.17 244 ASN B N 1
ATOM 2147 C CA . ASN B 1 110 ? 6.007 17.538 9.328 1.00 62.42 244 ASN B CA 1
ATOM 2148 C C . ASN B 1 110 ? 6.491 18.983 9.161 1.00 62.08 244 ASN B C 1
ATOM 2149 O O . ASN B 1 110 ? 7.695 19.226 9.117 1.00 61.47 244 ASN B O 1
ATOM 2154 N N . ALA B 1 111 ? 5.564 19.930 9.015 1.00 59.28 245 ALA B N 1
ATOM 2155 C CA . ALA B 1 111 ? 5.915 21.356 8.884 1.00 57.90 245 ALA B CA 1
ATOM 2156 C C . ALA B 1 111 ? 7.075 21.700 7.908 1.00 61.18 245 ALA B C 1
ATOM 2157 O O . ALA B 1 111 ? 7.898 22.547 8.250 1.00 61.56 245 ALA B O 1
ATOM 2159 N N . ASP B 1 112 ? 7.127 21.115 6.707 1.00 56.37 246 ASP B N 1
ATOM 2160 C CA . ASP B 1 112 ? 8.105 21.593 5.678 1.00 60.85 246 ASP B CA 1
ATOM 2161 C C . ASP B 1 112 ? 7.531 22.617 4.666 1.00 59.91 246 ASP B C 1
ATOM 2162 O O . ASP B 1 112 ? 8.223 23.021 3.733 1.00 56.98 246 ASP B O 1
ATOM 2167 N N . GLY B 1 113 ? 6.281 23.040 4.840 1.00 58.73 247 GLY B N 1
ATOM 2168 C CA . GLY B 1 113 ? 5.669 23.967 3.876 1.00 56.12 247 GLY B CA 1
ATOM 2169 C C . GLY B 1 113 ? 5.351 23.340 2.520 1.00 54.56 247 GLY B C 1
ATOM 2170 O O . GLY B 1 113 ? 5.201 24.041 1.517 1.00 52.95 247 GLY B O 1
ATOM 2171 N N . ARG B 1 114 ? 5.236 22.012 2.497 1.00 54.30 248 ARG B N 1
ATOM 2172 C CA . ARG B 1 114 ? 4.783 21.303 1.322 1.00 52.77 248 ARG B CA 1
ATOM 2173 C C . ARG B 1 114 ? 3.801 20.240 1.762 1.00 54.13 248 ARG B C 1
ATOM 2174 O O . ARG B 1 114 ? 3.849 19.761 2.884 1.00 55.66 248 ARG B O 1
ATOM 2182 N N . LEU B 1 115 ? 2.910 19.859 0.867 1.00 53.91 249 LEU B N 1
ATOM 2183 C CA . LEU B 1 115 ? 2.019 18.763 1.155 1.00 52.50 249 LEU B CA 1
ATOM 2184 C C . LEU B 1 115 ? 2.199 17.642 0.125 1.00 55.86 249 LEU B C 1
ATOM 2185 O O . LEU B 1 115 ? 2.039 17.842 -1.098 1.00 52.48 249 LEU B O 1
ATOM 2190 N N . THR B 1 116 ? 2.552 16.468 0.643 1.00 53.49 250 THR B N 1
ATOM 2191 C CA . THR B 1 116 ? 2.790 15.298 -0.174 1.00 53.90 250 THR B CA 1
ATOM 2192 C C . THR B 1 116 ? 1.484 14.583 -0.385 1.00 55.98 250 THR B C 1
ATOM 2193 O O . THR B 1 116 ? 0.518 14.864 0.320 1.00 56.99 250 THR B O 1
ATOM 2197 N N . ALA B 1 117 ? 1.467 13.630 -1.314 1.00 58.14 251 ALA B N 1
ATOM 2198 C CA . ALA B 1 117 ? 0.289 12.770 -1.576 1.00 57.34 251 ALA B CA 1
ATOM 2199 C C . ALA B 1 117 ? -0.253 12.116 -0.311 1.00 59.50 251 ALA B C 1
ATOM 2200 O O . ALA B 1 117 ? -1.454 11.863 -0.193 1.00 57.75 251 ALA B O 1
ATOM 2202 N N . GLU B 1 118 ? 0.642 11.848 0.629 1.00 59.91 252 GLU B N 1
ATOM 2203 C CA . GLU B 1 118 ? 0.299 11.100 1.830 1.00 59.89 252 GLU B CA 1
ATOM 2204 C C . GLU B 1 118 ? -0.513 11.964 2.776 1.00 57.81 252 GLU B C 1
ATOM 2205 O O . GLU B 1 118 ? -1.566 11.554 3.260 1.00 58.67 252 GLU B O 1
ATOM 2211 N N . GLU B 1 119 ? -0.002 13.164 3.027 1.00 58.43 253 GLU B N 1
ATOM 2212 C CA . GLU B 1 119 ? -0.641 14.143 3.895 1.00 56.27 253 GLU B CA 1
ATOM 2213 C C . GLU B 1 119 ? -2.009 14.474 3.348 1.00 57.91 253 GLU B C 1
ATOM 2214 O O . GLU B 1 119 ? -3.016 14.485 4.075 1.00 56.30 253 GLU B O 1
ATOM 2220 N N . VAL B 1 120 ? -2.054 14.692 2.045 1.00 54.30 254 VAL B N 1
ATOM 2221 C CA . VAL B 1 120 ? -3.299 15.033 1.429 1.00 58.05 254 VAL B CA 1
ATOM 2222 C C . VAL B 1 120 ? -4.333 13.901 1.636 1.00 60.27 254 VAL B C 1
ATOM 2223 O O . VAL B 1 120 ? -5.438 14.156 2.142 1.00 55.59 254 VAL B O 1
ATOM 2227 N N . LYS B 1 121 ? -3.972 12.671 1.262 1.00 59.29 255 LYS B N 1
ATOM 2228 C CA . LYS B 1 121 ? -4.882 11.527 1.422 1.00 61.90 255 LYS B CA 1
ATOM 2229 C C . LYS B 1 121 ? -5.317 11.368 2.885 1.00 62.28 255 LYS B C 1
ATOM 2230 O O . LYS B 1 121 ? -6.498 11.094 3.186 1.00 57.55 255 LYS B O 1
ATOM 2236 N N . GLU B 1 122 ? -4.351 11.528 3.786 1.00 59.05 256 GLU B N 1
ATOM 2237 C CA . GLU B 1 122 ? -4.627 11.377 5.180 1.00 57.13 256 GLU B CA 1
ATOM 2238 C C . GLU B 1 122 ? -5.934 12.166 5.509 1.00 59.08 256 GLU B C 1
ATOM 2239 O O . GLU B 1 122 ? -6.952 11.587 5.891 1.00 56.58 256 GLU B O 1
ATOM 2245 N N . ILE B 1 123 ? -5.904 13.474 5.304 1.00 55.69 257 ILE B N 1
ATOM 2246 C CA . ILE B 1 123 ? -7.004 14.324 5.674 1.00 54.29 257 ILE B CA 1
ATOM 2247 C C . ILE B 1 123 ? -8.235 14.127 4.799 1.00 54.63 257 ILE B C 1
ATOM 2248 O O . ILE B 1 123 ? -9.348 14.330 5.268 1.00 52.21 257 ILE B O 1
ATOM 2253 N N . ILE B 1 124 ? -8.058 13.706 3.553 1.00 54.32 258 ILE B N 1
ATOM 2254 C CA . ILE B 1 124 ? -9.221 13.393 2.713 1.00 54.91 258 ILE B CA 1
ATOM 2255 C C . ILE B 1 124 ? -10.020 12.194 3.276 1.00 55.28 258 ILE B C 1
ATOM 2256 O O . ILE B 1 124 ? -11.252 12.203 3.266 1.00 50.42 258 ILE B O 1
ATOM 2261 N N . ALA B 1 125 ? -9.295 11.191 3.759 1.00 53.52 259 ALA B N 1
ATOM 2262 C CA . ALA B 1 125 ? -9.863 9.957 4.304 1.00 52.99 259 ALA B CA 1
ATOM 2263 C C . ALA B 1 125 ? -10.498 10.149 5.684 1.00 53.89 259 ALA B C 1
ATOM 2264 O O . ALA B 1 125 ? -11.615 9.676 5.965 1.00 50.99 259 ALA B O 1
ATOM 2266 N N . LEU B 1 126 ? -9.754 10.814 6.553 1.00 52.01 260 LEU B N 1
ATOM 2267 C CA . LEU B 1 126 ? -10.273 11.175 7.859 1.00 53.78 260 LEU B CA 1
ATOM 2268 C C . LEU B 1 126 ? -11.638 11.878 7.717 1.00 50.89 260 LEU B C 1
ATOM 2269 O O . LEU B 1 126 ? -12.643 11.425 8.225 1.00 50.05 260 LEU B O 1
ATOM 2274 N N . SER B 1 127 ? -11.652 12.959 6.961 1.00 50.17 261 SER B N 1
ATOM 2275 C CA . SER B 1 127 ? -12.817 13.803 6.852 1.00 51.89 261 SER B CA 1
ATOM 2276 C C . SER B 1 127 ? -14.031 13.093 6.262 1.00 50.30 261 SER B C 1
ATOM 2277 O O . SER B 1 127 ? -15.126 13.234 6.783 1.00 49.20 261 SER B O 1
ATOM 2280 N N . ALA B 1 128 ? -13.836 12.367 5.163 1.00 49.37 262 ALA B N 1
ATOM 2281 C CA . ALA B 1 128 ? -14.913 11.582 4.558 1.00 49.33 262 ALA B CA 1
ATOM 2282 C C . ALA B 1 128 ? -15.435 10.523 5.525 1.00 48.11 262 ALA B C 1
ATOM 2283 O O . ALA B 1 128 ? -16.633 10.380 5.706 1.00 47.18 262 ALA B O 1
ATOM 2285 N N . SER B 1 129 ? -14.505 9.794 6.133 1.00 47.59 263 SER B N 1
ATOM 2286 C CA . SER B 1 129 ? -14.832 8.686 7.000 1.00 53.03 263 SER B CA 1
ATOM 2287 C C . SER B 1 129 ? -15.461 9.165 8.332 1.00 50.95 263 SER B C 1
ATOM 2288 O O . SER B 1 129 ? -16.458 8.577 8.810 1.00 48.03 263 SER B O 1
ATOM 2291 N N . ALA B 1 130 ? -14.935 10.254 8.892 1.00 48.03 264 ALA B N 1
ATOM 2292 C CA . ALA B 1 130 ? -15.536 10.810 10.126 1.00 49.38 264 ALA B CA 1
ATOM 2293 C C . ALA B 1 130 ? -16.926 11.309 9.798 1.00 46.27 264 ALA B C 1
ATOM 2294 O O . ALA B 1 130 ? -17.827 11.156 10.578 1.00 44.73 264 ALA B O 1
ATOM 2296 N N . ASN B 1 131 ? -17.082 11.930 8.634 1.00 45.05 265 ASN B N 1
ATOM 2297 C CA . ASN B 1 131 ? -18.395 12.414 8.231 1.00 48.53 265 ASN B CA 1
ATOM 2298 C C . ASN B 1 131 ? -19.429 11.327 7.955 1.00 47.00 265 ASN B C 1
ATOM 2299 O O . ASN B 1 131 ? -20.591 11.496 8.288 1.00 44.60 265 ASN B O 1
ATOM 2304 N N . LYS B 1 132 ? -18.987 10.225 7.363 1.00 46.60 266 LYS B N 1
ATOM 2305 C CA . LYS B 1 132 ? -19.842 9.071 7.146 1.00 48.69 266 LYS B CA 1
ATOM 2306 C C . LYS B 1 132 ? -20.204 8.395 8.479 1.00 49.85 266 LYS B C 1
ATOM 2307 O O . LYS B 1 132 ? -21.304 7.907 8.641 1.00 47.89 266 LYS B O 1
ATOM 2313 N N . LEU B 1 133 ? -19.280 8.401 9.429 1.00 47.34 267 LEU B N 1
ATOM 2314 C CA . LEU B 1 133 ? -19.540 7.848 10.759 1.00 48.23 267 LEU B CA 1
ATOM 2315 C C . LEU B 1 133 ? -20.575 8.674 11.53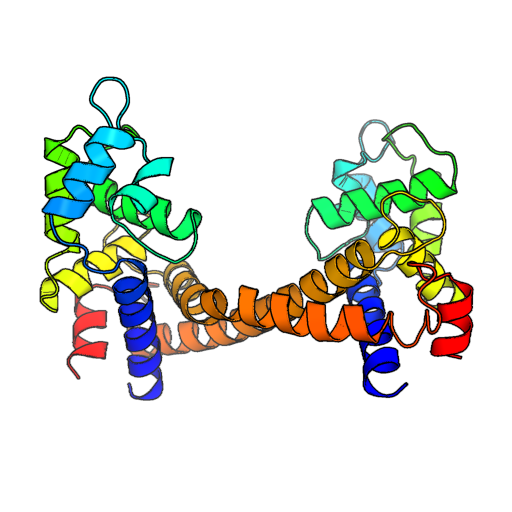3 1.00 48.17 267 LEU B C 1
ATOM 2316 O O . LEU B 1 133 ? -21.544 8.120 12.086 1.00 49.48 267 LEU B O 1
ATOM 2321 N N . SER B 1 134 ? -20.428 9.994 11.548 1.00 46.01 268 SER B N 1
ATOM 2322 C CA . SER B 1 134 ? -21.425 10.800 12.221 1.00 46.68 268 SER B CA 1
ATOM 2323 C C . SER B 1 134 ? -22.816 10.549 11.661 1.00 48.82 268 SER B C 1
ATOM 2324 O O . SER B 1 134 ? -23.731 10.341 12.434 1.00 47.53 268 SER B O 1
ATOM 2327 N N . LYS B 1 135 ? -22.945 10.590 10.330 1.00 45.73 269 LYS B N 1
ATOM 2328 C CA . LYS B 1 135 ? -24.228 10.357 9.645 1.00 48.41 269 LYS B CA 1
ATOM 2329 C C . LYS B 1 135 ? -24.833 9.003 10.059 1.00 48.01 269 LYS B C 1
ATOM 2330 O O . LYS B 1 135 ? -26.019 8.902 10.394 1.00 47.80 269 LYS B O 1
ATOM 2336 N N . ILE B 1 136 ? -24.004 7.974 10.030 1.00 46.55 270 ILE B N 1
ATOM 2337 C CA . ILE B 1 136 ? -24.417 6.632 10.386 1.00 47.83 270 ILE B CA 1
ATOM 2338 C C . ILE B 1 136 ? -24.942 6.554 11.827 1.00 49.11 270 ILE B C 1
ATOM 2339 O O . ILE B 1 136 ? -25.973 5.963 12.088 1.00 47.81 270 ILE B O 1
ATOM 2344 N N . LYS B 1 137 ? -24.242 7.194 12.754 1.00 50.59 271 LYS B N 1
ATOM 2345 C CA . LYS B 1 137 ? -24.721 7.241 14.125 1.00 53.56 271 LYS B CA 1
ATOM 2346 C C . LYS B 1 137 ? -26.068 7.949 14.300 1.00 50.06 271 LYS B C 1
ATOM 2347 O O . LYS B 1 137 ? -26.799 7.621 15.231 1.00 49.57 271 LYS B O 1
ATOM 2353 N N . GLU B 1 138 ? -26.386 8.936 13.469 1.00 49.98 272 GLU B N 1
ATOM 2354 C CA . GLU B 1 138 ? -27.716 9.578 13.586 1.00 53.19 272 GLU B CA 1
ATOM 2355 C C . GLU B 1 138 ? -28.757 8.599 13.100 1.00 49.19 272 GLU B C 1
ATOM 2356 O O . GLU B 1 138 ? -29.800 8.454 13.720 1.00 49.51 272 GLU B O 1
ATOM 2362 N N . ARG B 1 139 ? -28.475 7.929 11.983 1.00 48.46 273 ARG B N 1
ATOM 2363 C CA . ARG B 1 139 ? -29.414 6.941 11.460 1.00 49.45 273 ARG B CA 1
ATOM 2364 C C . ARG B 1 139 ? -29.654 5.781 12.438 1.00 50.40 273 ARG B C 1
ATOM 2365 O O . ARG B 1 139 ? -30.795 5.484 12.768 1.00 48.14 273 ARG B O 1
ATOM 2373 N N . ALA B 1 140 ? -28.552 5.171 12.885 1.00 48.72 274 ALA B N 1
ATOM 2374 C CA . ALA B 1 140 ? -28.547 4.106 13.876 1.00 49.20 274 ALA B CA 1
ATOM 2375 C C . ALA B 1 140 ? -29.430 4.485 15.064 1.00 51.20 274 ALA B C 1
ATOM 2376 O O . ALA B 1 140 ? -30.289 3.709 15.487 1.00 48.31 274 ALA B O 1
ATOM 2378 N N . ASP B 1 141 ? -29.222 5.698 15.569 1.00 50.65 275 ASP B N 1
ATOM 2379 C CA . ASP B 1 141 ? -30.055 6.267 16.634 1.00 51.12 275 ASP B CA 1
ATOM 2380 C C . ASP B 1 141 ? -31.541 6.210 16.316 1.00 50.41 275 ASP B C 1
ATOM 2381 O O . ASP B 1 141 ? -32.355 5.898 17.168 1.00 49.55 275 ASP B O 1
ATOM 2386 N N . GLU B 1 142 ? -31.894 6.580 15.095 1.00 50.84 276 GLU B N 1
ATOM 2387 C CA . GLU B 1 142 ? -33.290 6.488 14.664 1.00 53.57 276 GLU B CA 1
ATOM 2388 C C . GLU B 1 142 ? -33.747 5.050 14.464 1.00 50.06 276 GLU B C 1
ATOM 2389 O O . GLU B 1 142 ? -34.857 4.721 14.801 1.00 50.69 276 GLU B O 1
ATOM 2395 N N . TYR B 1 143 ? -32.891 4.193 13.931 1.00 48.64 277 TYR B N 1
ATOM 2396 C CA . TYR B 1 143 ? -33.239 2.797 13.845 1.00 49.68 277 TYR B CA 1
ATOM 2397 C C . TYR B 1 143 ? -33.370 2.151 15.230 1.00 48.59 277 TYR B C 1
ATOM 2398 O O . TYR B 1 143 ? -34.233 1.314 15.425 1.00 49.01 277 TYR B O 1
ATOM 2407 N N . THR B 1 144 ? -32.561 2.579 16.185 1.00 45.80 278 THR B N 1
ATOM 2408 C CA . THR B 1 144 ? -32.676 2.065 17.520 1.00 47.52 278 THR B CA 1
ATOM 2409 C C . THR B 1 144 ? -34.029 2.450 18.097 1.00 48.98 278 THR B C 1
ATOM 2410 O O . THR B 1 144 ? -34.756 1.591 18.556 1.00 48.58 278 THR B O 1
ATOM 2414 N N . ALA B 1 145 ? -34.361 3.738 18.068 1.00 49.14 279 ALA B N 1
ATOM 2415 C CA . ALA B 1 145 ? -35.633 4.219 18.623 1.00 51.56 279 ALA B CA 1
ATOM 2416 C C . ALA B 1 145 ? -36.801 3.454 18.025 1.00 49.30 279 ALA B C 1
ATOM 2417 O O . ALA B 1 145 ? -37.765 3.172 18.702 1.00 47.27 279 ALA B O 1
ATOM 2419 N N . LEU B 1 146 ? -36.688 3.060 16.770 1.00 50.78 280 LEU B N 1
ATOM 2420 C CA . LEU B 1 146 ? -37.782 2.338 16.152 1.00 52.25 280 LEU B CA 1
ATOM 2421 C C . LEU B 1 146 ? -37.834 0.891 16.645 1.00 50.34 280 LEU B C 1
ATOM 2422 O O . LEU B 1 146 ? -38.906 0.380 16.917 1.00 49.10 280 LEU B O 1
ATOM 2427 N N . ILE B 1 147 ? -36.690 0.228 16.727 1.00 48.06 281 ILE B N 1
ATOM 2428 C CA . ILE B 1 147 ? -36.679 -1.098 17.292 1.00 51.45 281 ILE B CA 1
ATOM 2429 C C . ILE B 1 147 ? -37.217 -1.101 18.733 1.00 49.19 281 ILE B C 1
ATOM 2430 O O . ILE B 1 147 ? -38.066 -1.911 19.086 1.00 46.26 281 ILE B O 1
ATOM 2435 N N . MET B 1 148 ? -36.726 -0.185 19.554 1.00 47.37 282 MET B N 1
ATOM 2436 C CA . MET B 1 148 ? -37.152 -0.145 20.945 1.00 49.10 282 MET B CA 1
ATOM 2437 C C . MET B 1 148 ? -38.641 0.193 21.035 1.00 49.66 282 MET B C 1
ATOM 2438 O O . MET B 1 148 ? -39.391 -0.356 21.842 1.00 47.63 282 MET B O 1
ATOM 2443 N N . GLU B 1 149 ? -39.074 1.082 20.167 1.00 50.47 283 GLU B N 1
ATOM 2444 C CA . GLU B 1 149 ? -40.440 1.501 20.183 1.00 51.78 283 GLU B CA 1
ATOM 2445 C C . GLU B 1 149 ? -41.304 0.300 19.863 1.00 50.80 283 GLU B C 1
ATOM 2446 O O . GLU B 1 149 ? -42.337 0.108 20.481 1.00 51.10 283 GLU B O 1
ATOM 2452 N N . GLU B 1 150 ? -40.864 -0.520 18.918 1.00 50.18 284 GLU B N 1
ATOM 2453 C CA . GLU B 1 150 ? -41.628 -1.704 18.508 1.00 49.33 284 GLU B CA 1
ATOM 2454 C C . GLU B 1 150 ? -41.496 -2.916 19.446 1.00 48.46 284 GLU B C 1
ATOM 2455 O O . GLU B 1 150 ? -42.469 -3.620 19.650 1.00 47.80 284 GLU B O 1
ATOM 2461 N N . LEU B 1 151 ? -40.297 -3.189 19.977 1.00 46.76 285 LEU B N 1
ATOM 2462 C CA . LEU B 1 151 ? -40.071 -4.400 20.770 1.00 44.82 285 LEU B CA 1
ATOM 2463 C C . LEU B 1 151 ? -40.203 -4.131 22.259 1.00 45.48 285 LEU B C 1
ATOM 2464 O O . LEU B 1 151 ? -40.202 -5.065 23.028 1.00 44.39 285 LEU B O 1
ATOM 2469 N N . ASP B 1 152 ? -40.280 -2.856 22.657 1.00 44.64 286 ASP B N 1
ATOM 2470 C CA . ASP B 1 152 ? -40.387 -2.467 24.062 1.00 41.84 286 ASP B CA 1
ATOM 2471 C C . ASP B 1 152 ? -41.401 -1.349 24.229 1.00 44.37 286 ASP B C 1
ATOM 2472 O O . ASP B 1 152 ? -41.098 -0.324 24.847 1.00 41.74 286 ASP B O 1
ATOM 2477 N N . PRO B 1 153 ? -42.628 -1.542 23.699 1.00 43.29 287 PRO B N 1
ATOM 2478 C CA . PRO B 1 153 ? -43.627 -0.457 23.788 1.00 44.45 287 PRO B CA 1
ATOM 2479 C C . PRO B 1 153 ? -44.004 -0.099 25.202 1.00 44.21 287 PRO B C 1
ATOM 2480 O O . PRO B 1 153 ? -44.474 1.002 25.423 1.00 44.73 287 PRO B O 1
ATOM 2484 N N . THR B 1 154 ? -43.785 -1.005 26.151 1.00 43.39 288 THR B N 1
ATOM 2485 C CA . THR B 1 154 ? -44.166 -0.746 27.547 1.00 44.52 288 THR B CA 1
ATOM 2486 C C . THR B 1 154 ? -43.004 -0.132 28.319 1.00 45.32 288 THR B C 1
ATOM 2487 O O . THR B 1 154 ? -43.114 0.131 29.502 1.00 44.25 288 THR B O 1
ATOM 2491 N N . ASN B 1 155 ? -41.881 0.073 27.645 1.00 45.17 289 ASN B N 1
ATOM 2492 C CA . ASN B 1 155 ? -40.795 0.852 28.213 1.00 48.29 289 ASN B CA 1
ATOM 2493 C C . ASN B 1 155 ? -40.045 0.194 29.393 1.00 48.61 289 ASN B C 1
ATOM 2494 O O . ASN B 1 155 ? -39.783 0.835 30.418 1.00 48.26 289 ASN B O 1
ATOM 2499 N N . LEU B 1 156 ? -39.672 -1.076 29.241 1.00 46.34 290 LEU B N 1
ATOM 2500 C CA . LEU B 1 156 ? -38.739 -1.686 30.194 1.00 46.39 290 LEU B CA 1
ATOM 2501 C C . LEU B 1 156 ? -37.365 -0.990 30.148 1.00 47.14 290 LEU B C 1
ATOM 2502 O O . LEU B 1 156 ? -36.604 -1.068 31.090 1.00 47.98 290 LEU B O 1
ATOM 2507 N N . GLY B 1 157 ? -37.049 -0.305 29.052 1.00 45.82 291 GLY B N 1
ATOM 2508 C CA . GLY B 1 157 ? -35.691 0.189 28.816 1.00 43.11 291 GLY B CA 1
ATOM 2509 C C . GLY B 1 157 ? -34.754 -0.856 28.225 1.00 43.49 291 GLY B C 1
ATOM 2510 O O . GLY B 1 157 ? -33.563 -0.681 28.269 1.00 46.31 291 GLY B O 1
ATOM 2511 N N . TYR B 1 158 ? -35.289 -1.941 27.671 1.00 44.98 292 TYR B N 1
ATOM 2512 C CA . TYR B 1 158 ? -34.491 -3.012 27.045 1.00 43.17 292 TYR B CA 1
ATOM 2513 C C . TYR B 1 158 ? -35.383 -4.037 26.352 1.00 46.08 292 TYR B C 1
ATOM 2514 O O . TYR B 1 158 ? -36.595 -4.028 26.527 1.00 44.83 292 TYR B O 1
ATOM 2523 N N . ILE B 1 159 ? -34.768 -4.904 25.553 1.00 46.20 293 ILE B N 1
ATOM 2524 C CA . ILE B 1 159 ? -35.465 -6.022 24.936 1.00 44.71 293 ILE B CA 1
ATOM 2525 C C . ILE B 1 159 ? -34.733 -7.314 25.236 1.00 45.07 293 ILE B C 1
ATOM 2526 O O . ILE B 1 159 ? -33.591 -7.288 25.628 1.00 44.47 293 ILE B O 1
ATOM 2531 N N . GLU B 1 160 ? -35.414 -8.438 25.077 1.00 45.83 294 GLU B N 1
ATOM 2532 C CA . GLU B 1 160 ? -34.851 -9.741 25.398 1.00 44.42 294 GLU B CA 1
ATOM 2533 C C . GLU B 1 160 ? -34.779 -10.648 24.192 1.00 46.25 294 GLU B C 1
ATOM 2534 O O . GLU B 1 160 ? -35.255 -10.303 23.123 1.00 46.50 294 GLU B O 1
ATOM 2540 N N . MET B 1 161 ? -34.150 -11.802 24.366 1.00 49.60 295 MET B N 1
ATOM 2541 C CA . MET B 1 161 ? -33.936 -12.756 23.278 1.00 50.16 295 MET B CA 1
ATOM 2542 C C . MET B 1 161 ? -35.263 -13.076 22.599 1.00 55.00 295 MET B C 1
ATOM 2543 O O . MET B 1 161 ? -35.405 -12.978 21.375 1.00 56.07 295 MET B O 1
ATOM 2548 N N . GLU B 1 162 ? -36.243 -13.434 23.421 1.00 53.87 296 GLU B N 1
ATOM 2549 C CA . GLU B 1 162 ? -37.580 -13.726 22.956 1.00 55.90 296 GLU B CA 1
ATOM 2550 C C . GLU B 1 162 ? -38.069 -12.652 21.993 1.00 54.98 296 GLU B C 1
ATOM 2551 O O . GLU B 1 162 ? -38.640 -12.984 20.963 1.00 59.73 296 GLU B O 1
ATOM 2557 N N . ASP B 1 163 ? -37.848 -11.378 22.301 1.00 50.23 297 ASP B N 1
ATOM 2558 C CA . ASP B 1 163 ? -38.341 -10.312 21.415 1.00 50.10 297 ASP B CA 1
ATOM 2559 C C . ASP B 1 163 ? -37.632 -10.305 20.044 1.00 55.06 297 ASP B C 1
ATOM 2560 O O . ASP B 1 163 ? -38.262 -10.007 19.026 1.00 55.53 297 ASP B O 1
ATOM 2565 N N . LEU B 1 164 ? -36.320 -10.582 20.022 1.00 58.27 298 LEU B N 1
ATOM 2566 C CA . LEU B 1 164 ? -35.567 -10.649 18.755 1.00 58.33 298 LEU B CA 1
ATOM 2567 C C . LEU B 1 164 ? -36.062 -11.813 17.900 1.00 59.26 298 LEU B C 1
ATOM 2568 O O . LEU B 1 164 ? -36.260 -11.633 16.720 1.00 61.54 298 LEU B O 1
ATOM 2573 N N . GLU B 1 165 ? -36.271 -12.989 18.490 1.00 58.32 299 GLU B N 1
ATOM 2574 C CA . GLU B 1 165 ? -36.822 -14.117 17.733 1.00 62.04 299 GLU B CA 1
ATOM 2575 C C . GLU B 1 165 ? -38.039 -13.625 16.965 1.00 66.85 299 GLU B C 1
ATOM 2576 O O . GLU B 1 165 ? -37.995 -13.420 15.744 1.00 68.88 299 GLU B O 1
ATOM 2582 N N . ALA B 1 166 ? -39.118 -13.398 17.704 1.00 63.36 300 ALA B N 1
ATOM 2583 C CA . ALA B 1 166 ? -40.323 -12.831 17.148 1.00 68.06 300 ALA B CA 1
ATOM 2584 C C . ALA B 1 166 ? -39.979 -11.815 16.060 1.00 70.06 300 ALA B C 1
ATOM 2585 O O . ALA B 1 166 ? -40.469 -11.906 14.946 1.00 72.38 300 ALA B O 1
ATOM 2587 N N . LEU B 1 167 ? -39.115 -10.854 16.340 1.00 64.84 301 LEU B N 1
ATOM 2588 C CA . LEU B 1 167 ? -38.888 -9.824 15.323 1.00 65.97 301 LEU B CA 1
ATOM 2589 C C . LEU B 1 167 ? -38.381 -10.449 14.009 1.00 71.60 301 LEU B C 1
ATOM 2590 O O . LEU B 1 167 ? -38.740 -9.983 12.913 1.00 71.93 301 LEU B O 1
ATOM 2595 N N . LEU B 1 168 ? -37.576 -11.514 14.123 1.00 71.54 302 LEU B N 1
ATOM 2596 C CA . LEU B 1 168 ? -36.945 -12.158 12.950 1.00 73.38 302 LEU B CA 1
ATOM 2597 C C . LEU B 1 168 ? -37.770 -13.312 12.353 1.00 74.41 302 LEU B C 1
ATOM 2598 O O . LEU B 1 168 ? -38.158 -13.228 11.186 1.00 78.12 302 LEU B O 1
ATOM 2603 N N . LEU B 1 169 ? -38.042 -14.371 13.129 1.00 76.10 303 LEU B N 1
ATOM 2604 C CA . LEU B 1 169 ? -38.923 -15.501 12.679 1.00 77.51 303 LEU B CA 1
ATOM 2605 C C . LEU B 1 169 ? -40.240 -15.062 11.946 1.00 78.89 303 LEU B C 1
ATOM 2606 O O . LEU B 1 169 ? -40.957 -15.890 11.345 1.00 77.01 303 LEU B O 1
ATOM 2611 N N . GLN B 1 170 ? -40.533 -13.761 11.994 1.00 79.12 304 GLN B N 1
ATOM 2612 C CA . GLN B 1 170 ? -41.756 -13.176 11.428 1.00 81.47 304 GLN B CA 1
ATOM 2613 C C . GLN B 1 170 ? -41.434 -12.168 10.302 1.00 79.53 304 GLN B C 1
ATOM 2614 O O . GLN B 1 170 ? -41.216 -10.970 10.539 1.00 77.15 304 GLN B O 1
#

Organism: Oryza sativa subsp. japonica (NCBI:txid39947)

B-factor: mean 54.39, std 10.51, range [32.15, 93.86]

GO terms:
  GO:0005509 calcium ion binding (F, IDA)
  GO:0005515 protein binding (F, IPI)

Nearest PDB structures (foldseek):
  3a8r-assembly1_A  TM=1.006E+00  e=1.016E-23  Oryza sativa Japonica Group
  1qx5-assembly1_D  TM=3.596E-01  e=1.245E-01  Rattus norvegicus
  3a8r-assembly1_A  TM=8.062E-01  e=5.993E-21  Oryza sativa Japonica Group
  5i0i-assembly1_C  TM=4.749E-01  e=1.735E-01  Homo sapiens
  5i0i-assembly2_E  TM=4.662E-01  e=1.102E-01  Homo sapiens

InterPro domains:
  IPR000778 Cytochrome b245, heavy chain [PR00466] (441-459)
  IPR000778 Cytochrome b245, heavy chain [PR00466] (534-554)
  IPR000778 Cytochrome b245, heavy chain [PR00466] (701-714)
  IPR000778 Cytochrome b245, heavy chain [PR00466] (724-741)
  IPR002048 EF-hand domain [PS50222] (229-264)
  IPR011992 EF-hand domain pair [SSF47473] (159-306)
  IPR013112 FAD-binding 8 [PF08022] (596-713)
  IPR013121 Ferric reductase, NAD binding domain [PF08030] (719-887)
  IPR013130 Ferric reductase transmembrane component-like domain [PF01794] (403-551)
  IPR013623 NADPH oxidase Respiratory burst [PF08414] (134-231)
  IPR017927 FAD-binding domain, ferredoxin reductase-type [PS51384] (587-715)
  IPR017938 Riboflavin synthase-like beta-barrel [SSF63380] (597-711)
  IPR018247 EF-Hand 1, calcium-binding site [PS00018] (242-254)
  IPR039261 Ferredoxin-NADP reductase (FNR), nucleotide-binding domain [G3DSA:3.40.50.80] (710-905)
  IPR039261 Ferredoxin-NADP reductase (FNR), nucleotide-binding domain [SSF52343] (717-905)
  IPR050369 Respiratory burst oxidase/Ferric reductase [PTHR11972] (194-905)

Radius of gyration: 24.75 Å; Cα contacts (8 Å, |Δi|>4): 356; chains: 2; bounding box: 52×64×52 Å

Solvent-accessible surface area: 17800 Å² total; per-residue (Å²): 86,174,51,11,15,56,19,11,70,102,2,4,94,25,5,35,66,52,8,28,81,51,41,71,84,40,0,47,157,66,7,79,149,17,54,71,139,42,36,0,65,58,89,87,0,8,147,0,6,29,24,98,41,59,126,103,5,9,20,41,0,2,38,1,1,5,69,106,69,65,34,139,93,111,34,0,50,74,111,44,0,94,69,0,21,84,17,15,39,69,66,39,88,125,35,67,5,86,10,6,0,21,2,3,2,62,96,60,65,35,105,4,48,50,150,17,9,58,98,15,14,12,60,8,20,20,27,93,64,93,58,130,11,100,118,110,2,76,126,74,6,53,73,7,18,135,64,20,7,104,108,122,123,33,52,3,63,36,101,48,7,75,81,30,37,165,112,162,48,0,19,47,17,16,58,138,3,6,93,14,8,34,60,34,8,25,103,51,44,62,84,42,0,52,148,68,5,77,142,17,57,85,146,40,35,0,75,64,85,89,0,8,149,0,6,28,29,99,34,52,115,124,12,10,31,50,0,2,38,6,3,5,110,122,70,65,38,145,90,109,40,0,56,64,114,50,0,82,62,0,23,92,26,11,34,72,72,38,62,83,19,54,6,113,14,12,6,46,6,2,5,102,95,50,75,42,104,4,39,34,127,16,9,54,78,25,13,10,78,8,40,41,26,77,79,77,62,124,4,102,123,112,2,66,106,82,6,53,83,6,22,121,68,22,14,103,113,122,108,40,33,4,68,26,125,47,7,72,50,9,28,135,127

Secondary structure (DSSP, 8-state):
-HHHHHHHHHHHHHHHHHH----HHHHHHHHHHH-BTTBEEGGGHHHHHT--S-HHHHHHHHHHHHHHHT--SSEE-HHHHHHHHHHHH---HHHHHHHHHHHH-TT-SS-B-HHHHHHHHHHHHHTTHHHHHHHHHHHHHHHHHHHHSTT--SEE-HHHHHHHH-/-HHHHHHHHHHHHHHHHHH----HHHHHHHHHHH-BTTBEEGGGHHHHHT--S-HHHHHHHHHHHHHHHT--SSEE-HHHHHHHHHHHH---HHHHHHHHHHHH-TT-SS-EEHHHHHHHHHHHHHHHHHHHHHHHHHHHHHHHHHHH-TT--SSB-HHHHHHHHH-

Sequence (333 aa):
TKSSAAVALKGLQFVTAKVGNDGWAAVEKRFNQLQVDGVLLRSRFGKCIGMDGSDEFAVQMFDSLARKRGIVKQVLTKDELKDFYEQLTDQGFDNRLRTFFDMVDKNADGRLTAEEVKEIIALSASANKLSKIKERADEYTALIMEELDPTNLGYIEMEDLEALLLTKSSAAVALKGLQFVTAKVGNDGWAAVEKRFNQLQVDGVLLRSRFGKCIGMDGSDEFAVQMFDSLARKRGIVKQVLTKDELKDFYEQLTDQGFDNRLRTFFDMVDKNADGRLTAEEVKEIIALSASANKLSKIKERADEYTALIMEELDPTNLGYIEMEDLEALLLQ